Protein AF-A0A6J5WQH1-F1 (afdb_monomer_lite)

Foldseek 3Di:
DPPPPPLVPDDLVVVLVVLLPDDPVCLVVQLPPDVVSVVSVVDQVSLVVSCCVVPVPVVVDDPQPDDQPPDGSVLQSQLQVCQCPQVVDPPDSDSLLSSLLVVVLCLLPPDPDRDAPVVSLVVQLVSCVVVVHDSVVSNLSSLSSVVSSLVPDDPDPSNVVSVVVNVVSVCVVVNVVSVVVCPVPDPPVPADDDDDDDDDDDDDDDDDDPPNVVVVVVVPD

Structure (mmCIF, N/CA/C/O backbone):
data_AF-A0A6J5WQH1-F1
#
_entry.id   AF-A0A6J5WQH1-F1
#
loop_
_atom_site.group_PDB
_atom_site.id
_atom_site.type_symbol
_atom_site.label_atom_id
_atom_site.label_alt_id
_atom_site.label_comp_id
_atom_site.label_asym_id
_atom_site.label_entity_id
_atom_site.label_seq_id
_atom_site.pdbx_PDB_ins_code
_atom_site.Cartn_x
_atom_site.Cartn_y
_atom_site.Cartn_z
_atom_site.occupancy
_atom_site.B_iso_or_equiv
_atom_site.auth_seq_id
_atom_site.auth_comp_id
_atom_site.auth_asym_id
_atom_site.auth_atom_id
_atom_site.pdbx_PDB_model_num
ATOM 1 N N . MET A 1 1 ? -30.734 2.244 29.456 1.00 33.34 1 MET A N 1
ATOM 2 C CA . MET A 1 1 ? -29.942 1.102 29.961 1.00 33.34 1 MET A CA 1
ATOM 3 C C . MET A 1 1 ? -28.546 1.239 29.376 1.00 33.34 1 MET A C 1
ATOM 5 O O . MET A 1 1 ? -28.414 1.156 28.163 1.00 33.34 1 MET A O 1
ATOM 9 N N . SER A 1 2 ? -27.545 1.579 30.194 1.00 45.56 2 SER A N 1
ATOM 10 C CA . SER A 1 2 ? -26.149 1.654 29.742 1.00 45.56 2 SER A CA 1
ATOM 11 C C . SER A 1 2 ? -25.674 0.228 29.500 1.00 45.56 2 SER A C 1
ATOM 13 O O . SER A 1 2 ? -25.439 -0.508 30.457 1.00 45.56 2 SER A O 1
ATOM 15 N N . VAL A 1 3 ? -25.617 -0.196 28.237 1.00 54.03 3 VAL A N 1
ATOM 16 C CA . VAL A 1 3 ? -24.905 -1.421 27.876 1.00 54.03 3 VAL A CA 1
ATOM 17 C C . VAL A 1 3 ? -23.434 -1.091 28.068 1.00 54.03 3 VAL A C 1
ATOM 19 O O . VAL A 1 3 ? -22.786 -0.554 27.173 1.00 54.03 3 VAL A O 1
ATOM 22 N N . ASP A 1 4 ? -22.931 -1.335 29.276 1.00 55.53 4 ASP A N 1
ATOM 23 C CA . ASP A 1 4 ? -21.502 -1.375 29.547 1.00 55.53 4 ASP A CA 1
ATOM 24 C C . ASP A 1 4 ? -20.895 -2.337 28.526 1.00 55.53 4 ASP A C 1
ATOM 26 O O . ASP A 1 4 ? -21.047 -3.554 28.639 1.00 55.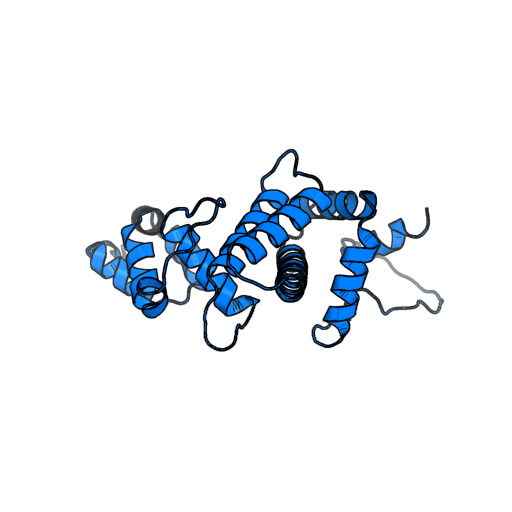53 4 ASP A O 1
ATOM 30 N N . SER A 1 5 ? -20.270 -1.795 27.480 1.00 61.41 5 SER A N 1
ATOM 31 C CA . SER A 1 5 ? -19.686 -2.602 26.417 1.00 61.41 5 SER A CA 1
ATOM 32 C C . SER A 1 5 ? -18.645 -3.518 27.059 1.00 61.41 5 SER A C 1
ATOM 34 O O . SER A 1 5 ? -17.603 -3.036 27.513 1.00 61.41 5 SER A O 1
ATOM 36 N N . SER A 1 6 ? -18.924 -4.817 27.132 1.00 71.94 6 SER A N 1
ATOM 37 C CA . SER A 1 6 ? -18.043 -5.829 27.730 1.00 71.94 6 SER A CA 1
ATOM 38 C C . SER A 1 6 ? -16.632 -5.778 27.132 1.00 71.94 6 SER A C 1
ATOM 40 O O . SER A 1 6 ? -15.644 -5.896 27.854 1.00 71.94 6 SER A O 1
ATOM 42 N N . PHE A 1 7 ? -16.530 -5.456 25.840 1.00 71.88 7 PHE A N 1
ATOM 43 C CA . PHE A 1 7 ? -15.270 -5.234 25.127 1.00 71.88 7 PHE A CA 1
ATOM 44 C C . PHE A 1 7 ? -14.440 -4.059 25.655 1.00 71.88 7 PHE A C 1
ATOM 46 O O . PHE A 1 7 ? -13.219 -4.069 25.557 1.00 71.88 7 PHE A O 1
ATOM 53 N N . GLY A 1 8 ? -15.066 -3.043 26.251 1.00 70.06 8 GLY A N 1
ATOM 54 C CA . GLY A 1 8 ? -14.358 -1.896 26.817 1.00 70.06 8 GLY A CA 1
ATOM 55 C C . GLY A 1 8 ? -13.564 -2.213 28.087 1.00 70.06 8 GLY A C 1
ATOM 56 O O . GLY A 1 8 ? -12.754 -1.378 28.485 1.00 70.06 8 GLY A O 1
ATOM 57 N N . LYS A 1 9 ? -13.805 -3.377 28.707 1.00 82.50 9 LYS A N 1
ATOM 58 C CA . LYS A 1 9 ? -13.149 -3.847 29.938 1.00 82.50 9 LYS A CA 1
ATOM 59 C C . LYS A 1 9 ? -12.030 -4.862 29.663 1.00 82.50 9 LYS A C 1
ATOM 61 O O . LYS A 1 9 ? -11.333 -5.250 30.596 1.00 82.50 9 LYS A O 1
ATOM 66 N N . LEU A 1 10 ? -11.863 -5.305 28.414 1.00 88.56 10 LEU A N 1
ATOM 67 C CA . LEU A 1 10 ? -10.825 -6.266 28.048 1.00 88.56 10 LEU A CA 1
ATOM 68 C C . LEU A 1 10 ? -9.435 -5.603 28.025 1.00 88.56 10 LEU A C 1
ATOM 70 O O . LEU A 1 10 ? -9.313 -4.466 27.563 1.00 88.56 10 LEU A O 1
ATOM 74 N N . PRO A 1 11 ? -8.383 -6.315 28.469 1.00 91.62 11 PRO A N 1
ATOM 75 C CA . PRO A 1 11 ? -7.001 -5.908 28.253 1.00 91.62 11 PRO A CA 1
ATOM 76 C C . PRO A 1 11 ? -6.658 -5.737 26.767 1.00 91.62 11 PRO A C 1
ATOM 78 O O . PRO A 1 11 ? -7.118 -6.500 25.915 1.00 91.62 11 PRO A O 1
ATOM 81 N N . ASP A 1 12 ? -5.763 -4.794 26.473 1.00 92.50 12 ASP A N 1
ATOM 82 C CA . ASP A 1 12 ? -5.377 -4.430 25.104 1.00 92.50 12 ASP A CA 1
ATOM 83 C C . ASP A 1 12 ? -4.827 -5.606 24.279 1.00 92.50 12 ASP A C 1
ATOM 85 O O . ASP A 1 12 ? -5.110 -5.700 23.089 1.00 92.50 12 ASP A O 1
ATOM 89 N N . HIS A 1 13 ? -4.088 -6.538 24.893 1.00 92.19 13 HIS A N 1
ATOM 90 C CA . HIS A 1 13 ? -3.551 -7.703 24.180 1.00 92.19 13 HIS A CA 1
ATOM 91 C C . HIS A 1 13 ? -4.657 -8.640 23.665 1.00 92.19 13 HIS A C 1
ATOM 93 O O . HIS A 1 13 ? -4.558 -9.114 22.537 1.00 92.19 13 HIS A O 1
ATOM 99 N N . LEU A 1 14 ? -5.734 -8.843 24.437 1.00 93.44 14 LEU A N 1
ATOM 100 C CA . LEU A 1 14 ? -6.887 -9.637 23.998 1.00 93.44 14 LEU A CA 1
ATOM 101 C C . LEU A 1 14 ? -7.670 -8.909 22.905 1.00 93.44 14 LEU A C 1
ATOM 103 O O . LEU A 1 14 ? -8.105 -9.532 21.943 1.00 93.44 14 LEU A O 1
ATOM 107 N N . LEU A 1 15 ? -7.820 -7.584 23.021 1.00 92.81 15 LEU A N 1
ATOM 108 C CA . LEU A 1 15 ? -8.456 -6.777 21.976 1.00 92.81 15 LEU A CA 1
ATOM 109 C C . LEU A 1 15 ? -7.690 -6.865 20.655 1.00 92.81 15 LEU A C 1
ATOM 111 O O . LEU A 1 15 ? -8.306 -7.071 19.614 1.00 92.81 15 LEU A O 1
ATOM 115 N N . ILE A 1 16 ? -6.359 -6.772 20.697 1.00 93.50 16 ILE A N 1
ATOM 116 C CA . ILE A 1 16 ? -5.506 -6.965 19.519 1.00 93.50 16 ILE A CA 1
ATOM 117 C C . ILE A 1 16 ? -5.743 -8.353 18.917 1.00 93.50 16 ILE A C 1
ATOM 119 O O . ILE A 1 16 ? -5.989 -8.455 17.719 1.00 93.50 16 ILE A O 1
ATOM 123 N N . GLU A 1 17 ? -5.717 -9.408 19.732 1.00 93.94 17 GLU A N 1
ATOM 124 C CA . GLU A 1 17 ? -5.897 -10.791 19.274 1.00 93.94 17 GLU A CA 1
ATOM 125 C C . GLU A 1 17 ? -7.276 -11.049 18.643 1.00 93.94 17 GLU A C 1
ATOM 127 O O . GLU A 1 17 ? -7.416 -11.880 17.744 1.00 93.94 17 GLU A O 1
ATOM 132 N N . ILE A 1 18 ? -8.304 -10.337 19.108 1.00 93.00 18 ILE A N 1
ATOM 133 C CA . ILE A 1 18 ? -9.638 -10.348 18.504 1.00 93.00 18 ILE A CA 1
ATOM 134 C C . ILE A 1 18 ? -9.603 -9.596 17.170 1.00 93.00 18 ILE A C 1
ATOM 136 O O . ILE A 1 18 ? -10.010 -10.151 16.153 1.00 93.00 18 ILE A O 1
ATOM 140 N N . PHE A 1 19 ? -9.089 -8.363 17.145 1.00 92.88 19 PHE A N 1
ATOM 141 C CA . PHE A 1 19 ? -9.107 -7.512 15.951 1.00 92.88 19 PHE A CA 1
ATOM 142 C C . PHE A 1 19 ? -8.323 -8.103 14.781 1.00 92.88 19 PHE A C 1
ATOM 144 O O . PHE A 1 19 ? -8.811 -8.059 13.656 1.00 92.88 19 PHE A O 1
ATOM 151 N N . ILE A 1 20 ? -7.157 -8.711 15.025 1.00 92.94 20 ILE A N 1
ATOM 152 C CA . ILE A 1 20 ? -6.348 -9.297 13.943 1.00 92.94 20 ILE A CA 1
ATOM 153 C C . ILE A 1 20 ? -7.011 -10.509 13.270 1.00 92.94 20 ILE A C 1
ATOM 155 O O . ILE A 1 20 ? -6.589 -10.899 12.185 1.00 92.94 20 ILE A O 1
ATOM 159 N N . ARG A 1 21 ? -8.031 -11.110 13.899 1.00 91.88 21 ARG A N 1
ATOM 160 C CA . ARG A 1 21 ? -8.818 -12.214 13.324 1.00 91.88 21 ARG A CA 1
ATOM 161 C C . ARG A 1 21 ? -10.003 -11.737 12.488 1.00 91.88 21 ARG A C 1
ATOM 163 O O . ARG A 1 21 ? -10.583 -12.538 11.761 1.00 91.88 21 ARG A O 1
ATOM 170 N N . VAL A 1 22 ? -10.371 -10.462 12.592 1.00 90.19 22 VAL A N 1
ATOM 171 C CA . VAL A 1 22 ? -11.431 -9.858 11.778 1.00 90.19 22 VAL A CA 1
ATOM 172 C C . VAL A 1 22 ? -10.865 -9.501 10.395 1.00 90.19 22 VAL A C 1
ATOM 174 O O . VAL A 1 22 ? -9.690 -9.129 10.315 1.00 90.19 22 VAL A O 1
ATOM 177 N N . PRO A 1 23 ? -11.647 -9.578 9.299 1.00 87.44 23 PRO A N 1
ATOM 178 C CA . PRO A 1 23 ? -11.189 -9.158 7.977 1.00 87.44 23 PRO A CA 1
ATOM 179 C C . PRO A 1 23 ? -10.639 -7.724 7.952 1.00 87.44 23 PRO A C 1
ATOM 181 O O . PRO A 1 23 ? -11.224 -6.808 8.532 1.00 87.44 23 PRO A O 1
ATOM 184 N N . VAL A 1 24 ? -9.534 -7.514 7.224 1.00 87.25 24 VAL A N 1
ATOM 185 C CA . VAL A 1 24 ? -8.840 -6.210 7.123 1.00 87.25 24 VAL A CA 1
ATOM 186 C C . VAL A 1 24 ? -9.768 -5.094 6.621 1.00 87.25 24 VAL A C 1
ATOM 188 O O . VAL A 1 24 ? -9.619 -3.944 7.033 1.00 87.25 24 VAL A O 1
ATOM 191 N N . SER A 1 25 ? -10.767 -5.423 5.796 1.00 85.31 25 SER A N 1
ATOM 192 C CA . SER A 1 25 ? -11.786 -4.486 5.298 1.00 85.31 25 SER A CA 1
ATOM 193 C C . SER A 1 25 ? -12.582 -3.787 6.407 1.00 85.31 25 SER A C 1
ATOM 195 O O . SER A 1 25 ? -13.053 -2.670 6.213 1.00 85.31 25 SER A O 1
ATOM 197 N N . GLU A 1 26 ? -12.712 -4.409 7.579 1.00 87.19 26 GLU A N 1
ATOM 198 C CA . GLU A 1 26 ? -13.475 -3.865 8.709 1.00 87.19 26 GLU A CA 1
ATOM 199 C C . GLU A 1 26 ? -12.604 -3.048 9.675 1.00 87.19 26 GLU A C 1
ATOM 201 O O . GLU A 1 26 ? -13.118 -2.305 10.511 1.00 87.19 26 GLU A O 1
ATOM 206 N N . TRP A 1 27 ? -11.275 -3.125 9.562 1.00 90.00 27 TRP A N 1
ATOM 207 C CA . TRP A 1 27 ? -10.356 -2.536 10.543 1.00 90.00 27 TRP A CA 1
ATOM 208 C C . TRP A 1 27 ? -10.480 -1.017 10.640 1.00 90.00 27 TRP A C 1
ATOM 210 O O . TRP A 1 27 ? -10.385 -0.459 11.735 1.00 90.00 27 TRP A O 1
ATOM 220 N N . ALA A 1 28 ? -10.744 -0.343 9.517 1.00 88.31 28 ALA A N 1
ATOM 221 C CA . ALA A 1 28 ? -11.002 1.093 9.507 1.00 88.31 28 ALA A CA 1
ATOM 222 C C . ALA A 1 28 ? -12.224 1.438 10.373 1.00 88.31 28 ALA A C 1
ATOM 224 O O . ALA A 1 28 ? -12.130 2.297 11.250 1.00 88.31 28 ALA A O 1
ATOM 225 N N . GLN A 1 29 ? -13.329 0.707 10.201 1.00 88.94 29 GLN A N 1
ATOM 226 C CA . GLN A 1 29 ? -14.564 0.915 10.959 1.00 88.94 29 GLN A CA 1
ATOM 227 C C . GLN A 1 29 ? -14.364 0.614 12.447 1.00 88.94 29 GLN A C 1
ATOM 229 O O . GLN A 1 29 ? -14.732 1.432 13.289 1.00 88.94 29 GLN A O 1
ATOM 234 N N . ILE A 1 30 ? -13.701 -0.500 12.777 1.00 88.50 30 ILE A N 1
ATOM 235 C CA . ILE A 1 30 ? -13.380 -0.876 14.164 1.00 88.50 30 ILE A CA 1
ATOM 236 C C . ILE A 1 30 ? -12.548 0.220 14.833 1.00 88.50 30 ILE A C 1
ATOM 238 O O . ILE A 1 30 ? -12.845 0.628 15.957 1.00 88.50 30 ILE A O 1
ATOM 242 N N . SER A 1 31 ? -11.539 0.754 14.141 1.00 89.56 31 SER A N 1
ATOM 243 C CA . SER A 1 31 ? -10.686 1.812 14.688 1.00 89.56 31 SER A CA 1
ATOM 244 C C . SER A 1 31 ? -11.466 3.082 15.060 1.00 89.56 31 SER A C 1
ATOM 246 O O . SER A 1 31 ? -11.059 3.799 15.974 1.00 89.56 31 SER A O 1
ATOM 248 N N . CYS A 1 32 ? -12.611 3.331 14.418 1.00 90.56 32 CYS A N 1
ATOM 249 C CA . CYS A 1 32 ? -13.464 4.493 14.661 1.00 90.56 32 CYS A CA 1
ATOM 250 C C . CYS A 1 32 ? -14.445 4.324 15.834 1.00 90.56 32 CYS A C 1
ATOM 252 O O . CYS A 1 32 ? -15.003 5.321 16.287 1.00 90.56 32 CYS A O 1
ATOM 254 N N . VAL A 1 33 ? -14.650 3.109 16.360 1.00 90.44 33 VAL A N 1
ATOM 255 C CA . VAL A 1 33 ? -15.669 2.841 17.398 1.00 90.44 33 VAL A CA 1
ATOM 256 C C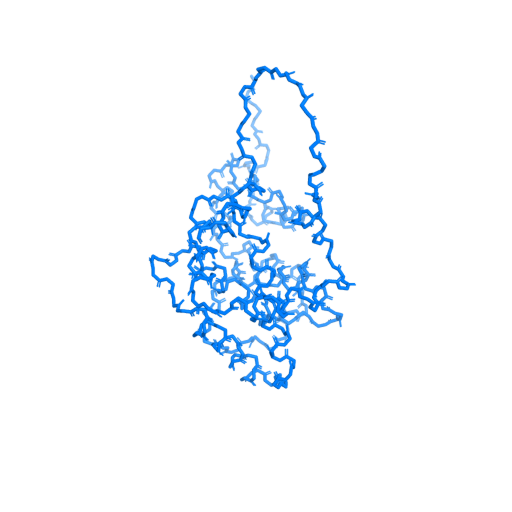 . VAL A 1 33 ? -15.321 3.486 18.743 1.00 90.44 33 VAL A C 1
ATOM 258 O O . VAL A 1 33 ? -16.195 4.002 19.440 1.00 90.44 33 VAL A O 1
ATOM 261 N N . LYS A 1 34 ? -14.045 3.456 19.145 1.00 89.88 34 LYS A N 1
ATOM 262 C CA . LYS A 1 34 ? -13.597 3.977 20.445 1.00 89.88 34 LYS A CA 1
ATOM 263 C C . LYS A 1 34 ? -12.176 4.518 20.350 1.00 89.88 34 LYS A C 1
ATOM 265 O O . LYS A 1 34 ? -11.307 3.895 19.748 1.00 89.88 34 LYS A O 1
ATOM 270 N N . LYS A 1 35 ? -11.893 5.619 21.057 1.00 90.88 35 LYS A N 1
ATOM 271 C CA . LYS A 1 35 ? -10.548 6.229 21.119 1.00 90.88 35 LYS A CA 1
ATOM 272 C C . LYS A 1 35 ? -9.453 5.239 21.539 1.00 90.88 35 LYS A C 1
ATOM 274 O O . LYS A 1 35 ? -8.362 5.265 20.984 1.00 90.88 35 LYS A O 1
ATOM 279 N N . GLN A 1 36 ? -9.748 4.358 22.497 1.00 91.81 36 GLN A N 1
ATOM 280 C CA . GLN A 1 36 ? -8.823 3.298 22.916 1.00 91.81 36 GLN A CA 1
ATOM 281 C C . GLN A 1 36 ? -8.448 2.390 21.738 1.00 91.81 36 GLN A C 1
ATOM 283 O O . GLN A 1 36 ? -7.276 2.107 21.535 1.00 91.81 36 GLN A O 1
ATOM 288 N N . TRP A 1 37 ? -9.425 1.980 20.928 1.00 92.50 37 TRP A N 1
ATOM 289 C CA . TRP A 1 37 ? -9.192 1.092 19.792 1.00 92.50 37 TRP A CA 1
ATOM 290 C C . TRP A 1 37 ? -8.417 1.816 18.692 1.00 92.50 37 TRP A C 1
ATOM 292 O O . TRP A 1 37 ? -7.437 1.277 18.189 1.00 92.50 37 TRP A O 1
ATOM 302 N N . ALA A 1 38 ? -8.756 3.078 18.410 1.00 90.69 38 ALA A N 1
ATOM 303 C CA . ALA A 1 38 ? -7.973 3.927 17.513 1.00 90.69 38 ALA A CA 1
ATOM 304 C C . ALA A 1 38 ? -6.488 3.987 17.919 1.00 90.69 38 ALA A C 1
ATOM 306 O O . ALA A 1 38 ? -5.608 3.917 17.061 1.00 90.69 38 ALA A O 1
ATOM 307 N N . ASN A 1 39 ? -6.197 4.082 19.222 1.00 92.19 39 ASN A N 1
ATOM 308 C CA . ASN A 1 39 ? -4.824 4.077 19.728 1.00 92.19 39 ASN A CA 1
ATOM 309 C C . ASN A 1 39 ? -4.123 2.730 19.488 1.00 92.19 39 ASN A C 1
ATOM 311 O O . ASN A 1 39 ? -2.952 2.731 19.118 1.00 92.19 39 ASN A O 1
ATOM 315 N N . LEU A 1 40 ? -4.829 1.600 19.619 1.00 91.75 40 LEU A N 1
ATOM 316 C CA . LEU A 1 40 ? -4.279 0.277 19.296 1.00 91.75 40 LEU A CA 1
ATOM 317 C C . LEU A 1 40 ? -3.901 0.164 17.813 1.00 91.75 40 LEU A C 1
ATOM 319 O O . LEU A 1 40 ? -2.798 -0.274 17.505 1.00 91.75 40 LEU A O 1
ATOM 323 N N . PHE A 1 41 ? -4.751 0.647 16.900 1.00 90.25 41 PHE A N 1
ATOM 324 C CA . PHE A 1 41 ? -4.461 0.672 15.455 1.00 90.25 41 PHE A CA 1
ATOM 325 C C . PHE A 1 41 ? -3.351 1.660 15.055 1.00 90.25 41 PHE A C 1
ATOM 327 O O . PHE A 1 41 ? -2.802 1.562 13.954 1.00 90.25 41 PHE A O 1
ATOM 334 N N . ARG A 1 42 ? -3.000 2.616 15.922 1.00 88.06 42 ARG A N 1
ATOM 335 C CA . ARG A 1 42 ? -1.822 3.486 15.750 1.00 88.06 42 ARG A CA 1
ATOM 336 C C . ARG A 1 42 ? -0.550 2.873 16.340 1.00 88.06 42 ARG A C 1
ATOM 338 O O . ARG A 1 42 ? 0.539 3.264 15.935 1.00 88.06 42 ARG A O 1
ATOM 345 N N . GLY A 1 43 ? -0.689 1.952 17.291 1.00 87.12 43 GLY A N 1
ATOM 346 C CA . GLY A 1 43 ? 0.415 1.317 17.998 1.00 87.12 43 GLY A CA 1
ATOM 347 C C . GLY A 1 43 ? 1.061 0.175 17.215 1.00 87.12 43 GLY A C 1
ATOM 348 O O . GLY A 1 43 ? 0.417 -0.519 16.434 1.00 87.12 43 GLY A O 1
ATOM 349 N N . GLU A 1 44 ? 2.346 -0.053 17.469 1.00 89.00 44 GLU A N 1
ATOM 350 C CA . GLU A 1 44 ? 3.147 -1.055 16.758 1.00 89.00 44 GLU A CA 1
ATOM 351 C C . GLU A 1 44 ? 2.758 -2.501 17.108 1.00 89.00 44 GLU A C 1
ATOM 353 O O . GLU A 1 44 ? 2.795 -3.375 16.243 1.00 89.00 44 GLU A O 1
ATOM 358 N N . CYS A 1 45 ? 2.333 -2.758 18.351 1.00 89.94 45 CYS A N 1
ATOM 359 C CA . CYS A 1 45 ? 2.015 -4.105 18.837 1.00 89.94 45 CYS A CA 1
ATOM 360 C C . CYS A 1 45 ? 0.939 -4.806 17.997 1.00 89.94 45 CYS A C 1
ATOM 362 O O . CYS A 1 45 ? 1.076 -5.991 17.700 1.00 89.94 45 CYS A O 1
ATOM 364 N N . LEU A 1 46 ? -0.101 -4.073 17.580 1.00 92.44 46 LEU A N 1
ATOM 365 C CA . LEU A 1 46 ? -1.174 -4.624 16.752 1.00 92.44 46 LEU A CA 1
ATOM 366 C C . LEU A 1 46 ? -0.637 -5.074 15.392 1.00 92.44 46 LEU A C 1
ATOM 368 O O . LEU A 1 46 ? -0.902 -6.192 14.960 1.00 92.44 46 LEU A O 1
ATOM 372 N N . TRP A 1 47 ? 0.158 -4.230 14.733 1.00 90.00 47 TRP A N 1
ATOM 373 C CA . TRP A 1 47 ? 0.687 -4.524 13.402 1.00 90.00 47 TRP A CA 1
ATOM 374 C C . TRP A 1 47 ? 1.761 -5.616 13.418 1.00 90.00 47 TRP A C 1
ATOM 376 O O . TRP A 1 47 ? 1.804 -6.427 12.498 1.00 90.00 47 TRP A O 1
ATOM 386 N N . GLN A 1 48 ? 2.582 -5.693 14.470 1.00 89.44 48 GLN A N 1
ATOM 387 C CA . GLN A 1 48 ? 3.516 -6.809 14.671 1.00 89.44 48 GLN A CA 1
ATOM 388 C C . GLN A 1 48 ? 2.768 -8.137 14.852 1.00 89.44 48 GLN A C 1
ATOM 390 O O . GLN A 1 48 ? 3.099 -9.125 14.197 1.00 89.44 48 GLN A O 1
ATOM 395 N N . ALA A 1 49 ? 1.721 -8.155 15.684 1.00 90.88 49 ALA A N 1
ATOM 396 C CA . ALA A 1 49 ? 0.885 -9.339 15.876 1.00 90.88 49 ALA A CA 1
ATOM 397 C C . ALA A 1 49 ? 0.168 -9.749 14.577 1.00 90.88 49 ALA A C 1
ATOM 399 O O . ALA A 1 49 ? 0.144 -10.930 14.222 1.00 90.88 49 ALA A O 1
ATOM 400 N N . ALA A 1 50 ? -0.351 -8.775 13.824 1.00 90.38 50 ALA A N 1
ATOM 401 C CA . ALA A 1 50 ? -0.974 -8.997 12.524 1.00 90.38 50 ALA A CA 1
ATOM 402 C C . ALA A 1 50 ? 0.004 -9.591 11.498 1.00 90.38 50 ALA A C 1
ATOM 404 O O . ALA A 1 50 ? -0.349 -10.538 10.794 1.00 90.38 50 ALA A O 1
ATOM 405 N N . LEU A 1 51 ? 1.238 -9.075 11.436 1.00 87.62 51 LEU A N 1
ATOM 406 C CA . LEU A 1 51 ? 2.304 -9.604 10.582 1.00 87.62 51 LEU A CA 1
ATOM 407 C C . LEU A 1 51 ? 2.656 -11.047 10.947 1.00 87.62 51 LEU A C 1
ATOM 409 O O . LEU A 1 51 ? 2.683 -11.900 10.064 1.00 87.62 51 LEU A O 1
ATOM 413 N N . ALA A 1 52 ? 2.889 -11.322 12.233 1.00 88.44 52 ALA A N 1
ATOM 414 C CA . ALA A 1 52 ? 3.243 -12.658 12.710 1.00 88.44 52 ALA A CA 1
ATOM 415 C C . ALA A 1 52 ? 2.142 -13.689 12.422 1.00 88.44 52 ALA A C 1
ATOM 417 O O . ALA A 1 52 ? 2.441 -14.835 12.097 1.00 88.44 52 ALA A O 1
ATOM 418 N N . THR A 1 53 ? 0.879 -13.265 12.499 1.00 89.38 53 THR A N 1
ATOM 419 C CA . THR A 1 53 ? -0.283 -14.135 12.278 1.00 89.38 53 THR A CA 1
ATOM 420 C C . THR A 1 53 ? -0.570 -14.353 10.792 1.00 89.38 53 THR A C 1
ATOM 422 O O . THR A 1 53 ? -0.840 -15.473 10.372 1.00 89.38 53 THR A O 1
ATOM 425 N N . THR A 1 54 ? -0.505 -13.295 9.980 1.00 85.44 54 THR A N 1
ATOM 426 C CA . THR A 1 54 ? -0.952 -13.330 8.573 1.00 85.44 54 THR A CA 1
ATOM 427 C C . THR A 1 54 ? 0.167 -13.728 7.611 1.00 85.44 54 THR A C 1
ATOM 429 O O . THR A 1 54 ? -0.088 -14.364 6.589 1.00 85.44 54 THR A O 1
ATOM 432 N N . TYR A 1 55 ? 1.411 -13.362 7.931 1.00 84.81 55 TYR A N 1
ATOM 433 C CA . TYR A 1 55 ? 2.582 -13.564 7.077 1.00 84.81 55 TYR A CA 1
ATOM 434 C C . TYR A 1 55 ? 3.764 -14.160 7.866 1.00 84.81 55 TYR A C 1
ATOM 436 O O . TYR A 1 55 ? 4.848 -13.567 7.901 1.00 84.81 55 TYR A O 1
ATOM 444 N N . PRO A 1 56 ? 3.603 -15.346 8.488 1.00 80.44 56 PRO A N 1
ATOM 445 C CA . PRO A 1 56 ? 4.630 -15.933 9.353 1.00 80.44 56 PRO A CA 1
ATOM 446 C C . PRO A 1 56 ? 5.958 -16.176 8.617 1.00 80.44 56 PRO A C 1
ATOM 448 O O . PRO A 1 56 ? 7.028 -15.928 9.170 1.00 80.44 56 PRO A O 1
ATOM 451 N N . LEU A 1 57 ? 5.894 -16.581 7.343 1.00 72.75 57 LEU A N 1
ATOM 452 C CA . LEU A 1 57 ? 7.067 -16.828 6.495 1.00 72.75 57 LEU A CA 1
ATOM 453 C C . LEU A 1 57 ? 7.774 -15.532 6.072 1.00 72.75 57 LEU A C 1
ATOM 455 O O . LEU A 1 57 ? 9.001 -15.478 6.033 1.00 72.75 57 LEU A O 1
ATOM 459 N N . ALA A 1 58 ? 7.027 -14.447 5.849 1.00 67.44 58 ALA A N 1
ATOM 460 C CA . ALA A 1 58 ? 7.616 -13.145 5.531 1.00 67.44 58 ALA A CA 1
ATOM 461 C C . ALA A 1 58 ? 8.402 -12.564 6.719 1.00 67.44 58 ALA A C 1
ATOM 463 O O . ALA A 1 58 ? 9.271 -11.713 6.540 1.00 67.44 58 ALA A O 1
ATOM 464 N N . ASN A 1 59 ? 8.134 -13.018 7.948 1.00 60.06 59 ASN A N 1
ATOM 465 C CA . ASN A 1 59 ? 8.944 -12.638 9.101 1.00 60.06 59 ASN A CA 1
ATOM 466 C C . ASN A 1 59 ? 10.327 -13.318 9.112 1.00 60.06 59 ASN A C 1
ATOM 468 O O . ASN A 1 59 ? 11.253 -12.785 9.717 1.00 60.06 59 ASN A O 1
ATOM 472 N N . GLN A 1 60 ? 10.463 -14.461 8.431 1.00 56.44 60 GLN A N 1
ATOM 473 C CA . GLN A 1 60 ? 11.710 -15.223 8.299 1.00 56.44 60 GLN A CA 1
ATOM 474 C C . GLN A 1 60 ? 12.498 -14.843 7.035 1.00 56.44 60 GLN A C 1
ATOM 476 O O . GLN A 1 60 ? 13.722 -14.959 7.015 1.00 56.44 60 GLN A O 1
ATOM 481 N N . ALA A 1 61 ? 11.811 -14.363 5.994 1.00 62.34 61 ALA A N 1
ATOM 482 C CA . ALA A 1 61 ? 12.437 -13.875 4.773 1.00 62.34 61 ALA A CA 1
ATOM 483 C C . ALA A 1 61 ? 13.339 -12.656 5.039 1.00 62.34 61 ALA A C 1
ATOM 485 O O . ALA A 1 61 ? 13.044 -11.794 5.877 1.00 62.34 61 ALA A O 1
ATOM 486 N N . LYS A 1 62 ? 14.451 -12.569 4.295 1.00 60.41 62 LYS A N 1
ATOM 487 C CA . LYS A 1 62 ? 15.380 -11.438 4.373 1.00 60.41 62 LYS A CA 1
ATOM 488 C C . LYS A 1 62 ? 14.620 -10.159 4.029 1.00 60.41 62 LYS A C 1
ATOM 490 O O . LYS A 1 62 ? 14.177 -9.982 2.898 1.00 60.41 62 LYS A O 1
ATOM 495 N N . ARG A 1 63 ? 14.487 -9.263 5.012 1.00 65.88 63 ARG A N 1
ATOM 496 C CA . ARG A 1 63 ? 13.851 -7.957 4.806 1.00 65.88 63 ARG A CA 1
ATOM 497 C C . ARG A 1 63 ? 14.527 -7.227 3.654 1.00 65.88 63 ARG A C 1
ATOM 499 O O . ARG A 1 63 ? 15.757 -7.155 3.596 1.00 65.88 63 ARG A O 1
ATOM 506 N N . TRP A 1 64 ? 13.704 -6.656 2.786 1.00 64.75 64 TRP A N 1
ATOM 507 C CA . TRP A 1 64 ? 14.164 -5.852 1.669 1.00 64.75 64 TRP A CA 1
ATOM 508 C C . TRP A 1 64 ? 15.053 -4.685 2.163 1.00 64.75 64 TRP A C 1
ATOM 510 O O . TRP A 1 64 ? 14.648 -3.952 3.074 1.00 64.75 64 TRP A O 1
ATOM 520 N N . PRO A 1 65 ? 16.280 -4.522 1.628 1.00 60.66 65 PRO A N 1
ATOM 521 C CA . PRO A 1 65 ? 17.249 -3.543 2.124 1.00 60.66 65 PRO A CA 1
ATOM 522 C C . PRO A 1 65 ? 17.165 -2.168 1.441 1.00 60.66 65 PRO A C 1
ATOM 524 O O . PRO A 1 65 ? 18.031 -1.333 1.693 1.00 60.66 65 PRO A O 1
ATOM 527 N N . GLY A 1 66 ? 16.195 -1.937 0.553 1.00 60.09 66 GLY A N 1
ATOM 528 C CA . GLY A 1 66 ? 16.226 -0.785 -0.344 1.00 60.09 66 GLY A CA 1
ATOM 529 C C . GLY A 1 66 ? 15.903 0.584 0.287 1.00 60.09 66 GLY A C 1
ATOM 530 O O . GLY A 1 66 ? 15.613 0.692 1.480 1.00 60.09 66 GLY A O 1
ATOM 531 N N . PRO A 1 67 ? 15.987 1.655 -0.524 1.00 53.91 67 PRO A N 1
ATOM 532 C CA . PRO A 1 67 ? 15.970 3.056 -0.112 1.00 53.91 67 PRO A CA 1
ATOM 533 C C . PRO A 1 67 ? 14.568 3.623 0.152 1.00 53.91 67 PRO A C 1
ATOM 535 O O . PRO A 1 67 ? 14.462 4.694 0.747 1.00 53.91 67 PRO A O 1
ATOM 538 N N . ILE A 1 68 ? 13.489 2.937 -0.255 1.00 56.78 68 ILE A N 1
ATOM 539 C CA . ILE A 1 68 ? 12.129 3.346 0.128 1.00 56.78 68 ILE A CA 1
ATOM 540 C C . ILE A 1 68 ? 12.001 3.111 1.638 1.00 56.78 68 ILE A C 1
ATOM 542 O O . ILE A 1 68 ? 12.375 2.035 2.118 1.00 56.78 68 ILE A O 1
ATOM 546 N N . PRO A 1 69 ? 11.489 4.083 2.416 1.00 56.31 69 PRO A N 1
ATOM 547 C CA . PRO A 1 69 ? 11.386 3.942 3.858 1.00 56.31 69 PRO A CA 1
ATOM 548 C C . PRO A 1 69 ? 10.678 2.638 4.224 1.00 56.31 69 PRO A C 1
ATOM 550 O O . PRO A 1 69 ? 9.510 2.437 3.901 1.00 56.31 69 PRO A O 1
ATOM 553 N N . ARG A 1 70 ? 11.390 1.765 4.946 1.00 60.88 70 ARG A N 1
ATOM 554 C CA . ARG A 1 70 ? 10.870 0.480 5.451 1.00 60.88 70 ARG A CA 1
ATOM 555 C C . ARG A 1 70 ? 9.599 0.653 6.289 1.00 60.88 70 ARG A C 1
ATOM 557 O O . ARG A 1 70 ? 8.794 -0.268 6.400 1.00 60.88 70 ARG A O 1
ATOM 564 N N . GLY A 1 71 ? 9.414 1.857 6.835 1.00 62.00 71 GLY A N 1
ATOM 565 C CA . GLY A 1 71 ? 8.303 2.215 7.697 1.00 62.00 71 GLY A CA 1
ATOM 566 C C . GLY A 1 71 ? 8.253 1.352 8.956 1.00 62.00 71 GLY A C 1
ATOM 567 O O . GLY A 1 71 ? 9.143 0.554 9.244 1.00 62.00 71 GLY A O 1
ATOM 568 N N . LEU A 1 72 ? 7.193 1.548 9.729 1.00 76.88 72 LEU A N 1
ATOM 569 C CA . LEU A 1 72 ? 6.845 0.696 10.865 1.00 76.88 72 LEU A CA 1
ATOM 570 C C . LEU A 1 72 ? 6.076 -0.547 10.381 1.00 76.88 72 LEU A C 1
ATOM 572 O O . LEU A 1 72 ? 5.767 -0.663 9.189 1.00 76.88 72 LEU A O 1
ATOM 576 N N . SER A 1 73 ? 5.700 -1.461 11.283 1.00 83.94 73 SER A N 1
ATOM 577 C CA . SER A 1 73 ? 4.993 -2.698 10.896 1.00 83.94 73 SER A CA 1
ATOM 578 C C . SER A 1 73 ? 3.724 -2.468 10.110 1.00 83.94 73 SER A C 1
ATOM 580 O O . SER A 1 73 ? 3.388 -3.281 9.255 1.00 83.94 73 SER A O 1
ATOM 582 N N . LYS A 1 74 ? 3.044 -1.344 10.338 1.00 86.25 74 LYS A N 1
ATOM 583 C CA . LYS A 1 74 ? 1.876 -0.957 9.550 1.00 86.25 74 LYS A CA 1
ATOM 584 C C . LYS A 1 74 ? 2.186 -0.850 8.055 1.00 86.25 74 LYS A C 1
ATOM 586 O O . LYS A 1 74 ? 1.444 -1.398 7.245 1.00 86.25 74 LYS A O 1
ATOM 591 N N . ARG A 1 75 ? 3.282 -0.172 7.685 1.00 85.75 75 ARG A N 1
ATOM 592 C CA . ARG A 1 75 ? 3.684 -0.022 6.274 1.00 85.75 75 ARG A CA 1
ATOM 593 C C . ARG A 1 75 ? 4.031 -1.379 5.680 1.00 85.75 75 ARG A C 1
ATOM 595 O O . ARG A 1 75 ? 3.574 -1.705 4.593 1.00 85.75 75 ARG A O 1
ATOM 602 N N . ARG A 1 76 ? 4.788 -2.186 6.424 1.00 84.56 76 ARG A N 1
ATOM 603 C CA . ARG A 1 76 ? 5.163 -3.537 5.999 1.00 84.56 76 ARG A CA 1
ATOM 604 C C . ARG A 1 76 ? 3.947 -4.442 5.801 1.00 84.56 76 ARG A C 1
ATOM 606 O O . ARG A 1 76 ? 3.874 -5.148 4.802 1.00 84.56 76 ARG A O 1
ATOM 613 N N . PHE A 1 77 ? 2.983 -4.399 6.718 1.00 86.25 77 PHE A N 1
ATOM 614 C CA . PHE A 1 77 ? 1.730 -5.139 6.590 1.00 86.25 77 PHE A CA 1
ATOM 615 C C . PHE A 1 77 ? 0.964 -4.703 5.340 1.00 86.25 77 PHE A C 1
ATOM 617 O O . PHE A 1 77 ? 0.525 -5.558 4.578 1.00 86.25 77 PHE A O 1
ATOM 624 N N . ALA A 1 78 ? 0.857 -3.394 5.093 1.00 88.12 78 ALA A N 1
ATOM 625 C CA . ALA A 1 78 ? 0.214 -2.864 3.894 1.00 88.12 78 ALA A CA 1
ATOM 626 C C . ALA A 1 78 ? 0.926 -3.311 2.606 1.00 88.12 78 ALA A C 1
ATOM 628 O O . ALA A 1 78 ? 0.258 -3.725 1.664 1.00 88.12 78 ALA A O 1
ATOM 629 N N . ALA A 1 79 ? 2.263 -3.298 2.582 1.00 86.31 79 ALA A N 1
ATOM 630 C CA . ALA A 1 79 ? 3.045 -3.765 1.440 1.00 86.31 79 ALA A CA 1
ATOM 631 C C . ALA A 1 79 ? 2.774 -5.249 1.147 1.00 86.31 79 ALA A C 1
ATOM 633 O O . ALA A 1 79 ? 2.406 -5.597 0.030 1.00 86.31 79 ALA A O 1
ATOM 634 N N . LEU A 1 80 ? 2.867 -6.119 2.158 1.00 84.56 80 LEU A N 1
ATOM 635 C CA . LEU A 1 80 ? 2.587 -7.552 2.001 1.00 84.56 80 LEU A CA 1
ATOM 636 C C . LEU A 1 80 ? 1.129 -7.818 1.605 1.00 84.56 80 LEU A C 1
ATOM 638 O O . LEU A 1 80 ? 0.861 -8.693 0.783 1.00 84.56 80 LEU A O 1
ATOM 642 N N . TYR A 1 81 ? 0.193 -7.044 2.159 1.00 86.56 81 TYR A N 1
ATOM 643 C CA . TYR A 1 81 ? -1.218 -7.117 1.802 1.00 86.56 81 TYR A CA 1
ATOM 644 C C . TYR A 1 81 ? -1.438 -6.781 0.329 1.00 86.56 81 TYR A C 1
ATOM 646 O O . TYR A 1 81 ? -2.079 -7.559 -0.373 1.00 86.56 81 TYR A O 1
ATOM 654 N N . VAL A 1 82 ? -0.857 -5.686 -0.160 1.00 86.12 82 VAL A N 1
ATOM 655 C CA . VAL A 1 82 ? -0.918 -5.308 -1.576 1.00 86.12 82 VAL A CA 1
ATOM 656 C C . VAL A 1 82 ? -0.263 -6.365 -2.463 1.00 86.12 82 VAL A C 1
ATOM 658 O O . VAL A 1 82 ? -0.904 -6.833 -3.400 1.00 86.12 82 VAL A O 1
ATOM 661 N N . SER A 1 83 ? 0.963 -6.799 -2.153 1.00 83.88 83 SER A N 1
ATOM 662 C CA . SER A 1 83 ? 1.663 -7.827 -2.938 1.00 83.88 83 SER A CA 1
ATOM 663 C C . SER A 1 83 ? 0.824 -9.099 -3.090 1.00 83.88 83 SER A C 1
ATOM 665 O O . SER A 1 83 ? 0.767 -9.673 -4.172 1.00 83.88 83 SER A O 1
ATOM 667 N N . LYS A 1 84 ? 0.137 -9.523 -2.021 1.00 82.44 84 LYS A N 1
ATOM 668 C CA . LYS A 1 84 ? -0.699 -10.729 -2.034 1.00 82.44 84 LYS A CA 1
ATOM 669 C C . LYS A 1 84 ? -2.019 -10.549 -2.790 1.00 82.44 84 LYS A C 1
ATOM 671 O O . LYS A 1 84 ? -2.422 -11.461 -3.502 1.00 82.44 84 LYS A O 1
ATOM 676 N N . HIS A 1 85 ? -2.714 -9.428 -2.594 1.00 79.50 85 HIS A N 1
ATOM 677 C CA . HIS A 1 85 ? -4.099 -9.270 -3.062 1.00 79.50 85 HIS A CA 1
ATOM 678 C C . HIS A 1 85 ? -4.223 -8.551 -4.409 1.00 79.50 85 HIS A C 1
ATOM 680 O O . HIS A 1 85 ? -5.241 -8.717 -5.068 1.00 79.50 85 HIS A O 1
ATOM 686 N N . ILE A 1 86 ? -3.222 -7.760 -4.808 1.00 78.31 86 ILE A N 1
ATOM 687 C CA . ILE A 1 86 ? -3.235 -7.011 -6.075 1.00 78.31 86 ILE A CA 1
ATOM 688 C C . ILE A 1 86 ? -2.422 -7.732 -7.154 1.00 78.31 86 ILE A C 1
ATOM 690 O O . ILE A 1 86 ? -2.846 -7.780 -8.302 1.00 78.31 86 ILE A O 1
ATOM 694 N N . PHE A 1 87 ? -1.272 -8.311 -6.796 1.00 74.00 87 PHE A N 1
ATOM 695 C CA . PHE A 1 87 ? -0.328 -8.864 -7.777 1.00 74.00 87 PHE A CA 1
ATOM 696 C C . PHE A 1 87 ? -0.318 -10.395 -7.863 1.00 74.00 87 PHE A C 1
ATOM 698 O O . PHE A 1 87 ? 0.399 -10.923 -8.704 1.00 74.00 87 PHE A O 1
ATOM 705 N N . SER A 1 88 ? -1.082 -11.097 -7.011 1.00 64.12 88 SER A N 1
ATOM 706 C CA . SER A 1 88 ? -1.268 -12.563 -7.018 1.00 64.12 88 SER A CA 1
ATOM 707 C C . SER A 1 88 ? -0.013 -13.363 -7.413 1.00 64.12 88 SER A C 1
ATOM 709 O O . SER A 1 88 ? -0.071 -14.235 -8.272 1.00 64.12 88 SER A O 1
ATOM 711 N N . LEU A 1 89 ? 1.138 -13.047 -6.809 1.00 61.81 89 LEU A N 1
ATOM 712 C CA . LEU A 1 89 ? 2.407 -13.697 -7.139 1.00 61.81 89 LEU A CA 1
ATOM 713 C C . LEU A 1 89 ? 2.398 -15.146 -6.624 1.00 61.81 89 LEU A C 1
ATOM 715 O O . LEU A 1 89 ? 2.251 -15.377 -5.420 1.00 61.81 89 LEU A O 1
ATOM 719 N N . ASP A 1 90 ? 2.552 -16.107 -7.537 1.00 52.66 90 ASP A N 1
ATOM 720 C CA . ASP A 1 90 ? 2.543 -17.552 -7.276 1.00 52.66 90 ASP A CA 1
ATOM 721 C C . ASP A 1 90 ? 3.714 -17.993 -6.373 1.00 52.66 90 ASP A C 1
ATOM 723 O O . ASP A 1 90 ? 4.765 -18.446 -6.825 1.00 52.66 90 ASP A O 1
ATOM 727 N N . GLY A 1 91 ? 3.513 -17.892 -5.059 1.00 55.84 91 GLY A N 1
ATOM 728 C CA . GLY A 1 91 ? 4.251 -18.655 -4.047 1.00 55.84 91 GLY A CA 1
ATOM 729 C C . GLY A 1 91 ? 5.221 -17.858 -3.175 1.00 55.84 91 GLY A C 1
ATOM 730 O O . GLY A 1 91 ? 5.264 -18.105 -1.970 1.00 55.84 91 GLY A O 1
ATOM 731 N N . GLU A 1 92 ? 5.931 -16.860 -3.709 1.00 62.00 92 GLU A N 1
ATOM 732 C CA . GLU A 1 92 ? 6.775 -15.965 -2.902 1.00 62.00 92 GLU A CA 1
ATOM 733 C C . GLU A 1 92 ? 6.245 -14.530 -2.935 1.00 62.00 92 GLU A C 1
ATOM 735 O O . GLU A 1 92 ? 6.267 -13.848 -3.959 1.00 62.00 92 GLU A O 1
ATOM 740 N N . ILE A 1 93 ? 5.751 -14.062 -1.782 1.00 62.62 93 ILE A N 1
ATOM 741 C CA . ILE A 1 93 ? 5.317 -12.674 -1.615 1.00 62.62 93 ILE A CA 1
ATOM 742 C C . ILE A 1 93 ? 6.553 -11.786 -1.711 1.00 62.62 93 ILE A C 1
ATOM 744 O O . ILE A 1 93 ? 7.333 -11.685 -0.762 1.00 62.62 93 ILE A O 1
ATOM 748 N N . ASP A 1 94 ? 6.702 -11.110 -2.844 1.00 75.94 94 ASP A N 1
ATOM 749 C CA . ASP A 1 94 ? 7.780 -10.156 -3.017 1.00 75.94 94 ASP A CA 1
ATOM 750 C C . ASP A 1 94 ? 7.429 -8.833 -2.319 1.00 75.94 94 ASP A C 1
ATOM 752 O O . ASP A 1 94 ? 6.607 -8.038 -2.791 1.00 75.94 94 ASP A O 1
ATOM 756 N N . GLU A 1 95 ? 8.023 -8.616 -1.143 1.00 81.44 95 GLU A N 1
ATOM 757 C CA . GLU A 1 95 ? 7.788 -7.427 -0.314 1.0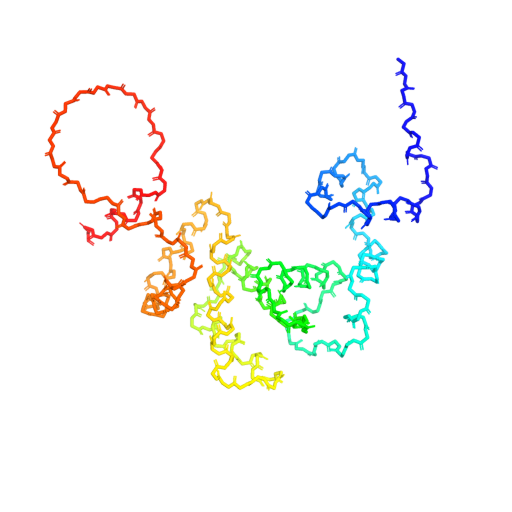0 81.44 95 GLU A CA 1
ATOM 758 C C . GLU A 1 95 ? 8.120 -6.134 -1.085 1.00 81.44 95 GLU A C 1
ATOM 760 O O . GLU A 1 95 ? 7.475 -5.104 -0.865 1.00 81.44 95 GLU A O 1
ATOM 765 N N . ILE A 1 96 ? 9.079 -6.179 -2.025 1.00 84.31 96 ILE A N 1
ATOM 766 C CA . ILE A 1 96 ? 9.472 -4.998 -2.807 1.00 84.31 96 ILE A CA 1
ATOM 767 C C . ILE A 1 96 ? 8.342 -4.497 -3.707 1.00 84.31 96 ILE A C 1
ATOM 769 O O . ILE A 1 96 ? 8.188 -3.285 -3.852 1.00 84.31 96 ILE A O 1
ATOM 773 N N . VAL A 1 97 ? 7.509 -5.388 -4.252 1.00 86.94 97 VAL A N 1
ATOM 774 C CA . VAL A 1 97 ? 6.397 -5.023 -5.144 1.00 86.94 97 VAL A CA 1
ATOM 775 C C . VAL A 1 97 ? 5.395 -4.145 -4.396 1.00 86.94 97 VAL A C 1
ATOM 777 O O . VAL A 1 97 ? 5.068 -3.047 -4.844 1.00 86.94 97 VAL A O 1
ATOM 780 N N . GLY A 1 98 ? 4.993 -4.567 -3.197 1.00 86.88 98 GLY A N 1
ATOM 781 C CA . GLY A 1 98 ? 4.081 -3.820 -2.340 1.00 86.88 98 GLY A CA 1
ATOM 782 C C . GLY A 1 98 ? 4.657 -2.492 -1.853 1.00 86.88 98 GLY A C 1
ATOM 783 O O . GLY A 1 98 ? 3.958 -1.479 -1.877 1.00 86.88 98 GLY A O 1
ATOM 784 N N . HIS A 1 99 ? 5.935 -2.447 -1.457 1.00 86.44 99 HIS A N 1
ATOM 785 C CA . HIS A 1 99 ? 6.572 -1.178 -1.063 1.00 86.44 99 HIS A CA 1
ATOM 786 C C . HIS A 1 99 ? 6.681 -0.196 -2.225 1.00 86.44 99 HIS A C 1
ATOM 788 O O . HIS A 1 99 ? 6.493 1.004 -2.029 1.00 86.44 99 HIS A O 1
ATOM 794 N N . THR A 1 100 ? 6.956 -0.703 -3.423 1.00 88.50 100 THR A N 1
ATOM 795 C CA . THR A 1 100 ? 7.052 0.094 -4.647 1.00 88.50 100 THR A CA 1
ATOM 796 C C . THR A 1 100 ? 5.687 0.649 -5.044 1.00 88.50 100 THR A C 1
ATOM 798 O O . THR A 1 100 ? 5.583 1.834 -5.353 1.00 88.50 100 THR A O 1
ATOM 801 N N . TYR A 1 101 ? 4.631 -0.164 -4.951 1.00 89.50 101 TYR A N 1
ATOM 802 C CA . TYR A 1 101 ? 3.252 0.286 -5.134 1.00 89.50 101 TYR A CA 1
ATOM 803 C C . TYR A 1 101 ? 2.894 1.419 -4.168 1.00 89.50 101 TYR A C 1
ATOM 805 O O . TYR A 1 101 ? 2.431 2.474 -4.597 1.00 89.50 101 TYR A O 1
ATOM 813 N N . LEU A 1 102 ? 3.147 1.232 -2.866 1.00 88.50 102 LEU A N 1
ATOM 814 C CA . LEU A 1 102 ? 2.833 2.244 -1.853 1.00 88.50 102 LEU A CA 1
ATOM 815 C C . LEU A 1 102 ? 3.622 3.532 -2.084 1.00 88.50 102 LEU A C 1
ATOM 817 O O . LEU A 1 102 ? 3.052 4.613 -2.004 1.00 88.50 102 LEU A O 1
ATOM 821 N N . PHE A 1 103 ? 4.911 3.416 -2.410 1.00 88.88 103 PHE A N 1
ATOM 822 C CA . PHE A 1 103 ? 5.750 4.562 -2.745 1.00 88.88 103 PHE A CA 1
ATOM 823 C C . PHE A 1 103 ? 5.187 5.345 -3.929 1.00 88.88 103 PHE A C 1
ATOM 825 O O . PHE A 1 103 ? 5.019 6.557 -3.829 1.00 88.88 103 PHE A O 1
ATOM 832 N N . LEU A 1 104 ? 4.871 4.665 -5.034 1.00 88.56 104 LEU A N 1
ATOM 833 C CA . LEU A 1 104 ? 4.345 5.328 -6.221 1.00 88.56 104 LEU A CA 1
ATOM 834 C C . LEU A 1 104 ? 3.001 6.004 -5.924 1.00 88.56 104 LEU A C 1
ATOM 836 O O . LEU A 1 104 ? 2.817 7.168 -6.274 1.00 88.56 104 LEU A O 1
ATOM 840 N N . LYS A 1 105 ? 2.101 5.314 -5.216 1.00 88.50 105 LYS A N 1
ATOM 841 C CA . LYS A 1 105 ? 0.815 5.876 -4.793 1.00 88.50 105 LYS A CA 1
ATOM 842 C C . LYS A 1 105 ? 0.997 7.135 -3.936 1.00 88.50 105 LYS A C 1
ATOM 844 O O . LYS A 1 105 ? 0.382 8.155 -4.221 1.00 88.50 105 LYS A O 1
ATOM 849 N N . GLU A 1 106 ? 1.907 7.113 -2.963 1.00 87.88 106 GLU A N 1
ATOM 850 C CA . GLU A 1 106 ? 2.237 8.275 -2.124 1.00 87.88 106 GLU A CA 1
ATOM 851 C C . GLU A 1 106 ? 2.815 9.444 -2.933 1.00 87.88 106 GLU A C 1
ATOM 853 O O . GLU A 1 106 ? 2.468 1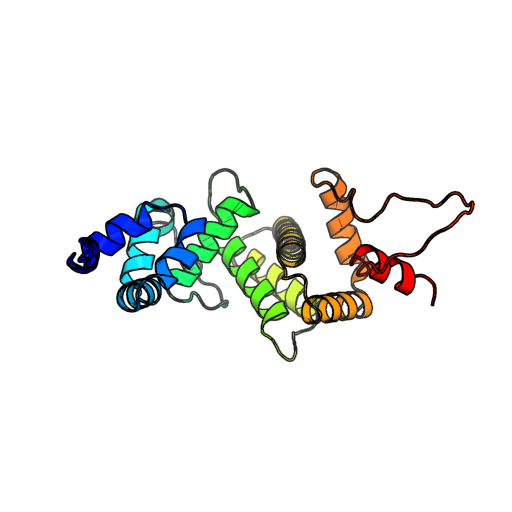0.597 -2.677 1.00 87.88 106 GLU A O 1
ATOM 858 N N . GLN A 1 107 ? 3.678 9.167 -3.918 1.00 86.88 107 GLN A N 1
ATOM 859 C CA . GLN A 1 107 ? 4.230 10.208 -4.791 1.00 86.88 107 GLN A CA 1
ATOM 860 C C . GLN A 1 107 ? 3.151 10.887 -5.635 1.00 86.88 107 GLN A C 1
ATOM 862 O O . GLN A 1 107 ? 3.264 12.083 -5.893 1.00 86.88 107 GLN A O 1
ATOM 867 N N . LEU A 1 108 ? 2.119 10.151 -6.047 1.00 84.69 108 LEU A N 1
ATOM 868 C CA . LEU A 1 108 ? 1.013 10.706 -6.820 1.00 84.69 108 LEU A CA 1
ATOM 869 C C . LEU A 1 108 ? -0.005 11.426 -5.923 1.00 84.69 108 LEU A C 1
ATOM 871 O O . LEU A 1 108 ? -0.396 12.539 -6.247 1.00 84.69 108 LEU A O 1
ATOM 875 N N . GLU A 1 109 ? -0.406 10.845 -4.791 1.00 83.31 109 GLU A N 1
ATOM 876 C CA . GLU A 1 109 ? -1.493 11.382 -3.955 1.00 83.31 109 GLU A CA 1
ATOM 877 C C . GLU A 1 109 ? -1.064 12.486 -2.980 1.00 83.31 109 GLU A C 1
ATOM 879 O O . GLU A 1 109 ? -1.853 13.385 -2.698 1.00 83.31 109 GLU A O 1
ATOM 884 N N . LEU A 1 110 ? 0.153 12.419 -2.431 1.00 72.25 110 LEU A N 1
ATOM 885 C CA . LEU A 1 110 ? 0.569 13.275 -1.311 1.00 72.25 110 LEU A CA 1
ATOM 886 C C . LEU A 1 110 ? 1.615 14.324 -1.692 1.00 72.25 110 LEU A C 1
ATOM 888 O O . LEU A 1 110 ? 1.865 15.245 -0.912 1.00 72.25 110 LEU A O 1
ATOM 892 N N . SER A 1 111 ? 2.258 14.194 -2.854 1.00 68.69 111 SER A N 1
ATOM 893 C CA . SER A 1 111 ? 3.282 15.148 -3.267 1.00 68.69 111 SER A CA 1
ATOM 894 C C . SER A 1 111 ? 2.651 16.390 -3.888 1.00 68.69 111 SER A C 1
ATOM 896 O O . SER A 1 111 ? 2.034 16.320 -4.945 1.00 68.69 111 SER A O 1
ATOM 898 N N . THR A 1 112 ? 2.874 17.558 -3.277 1.00 65.38 112 THR A N 1
ATOM 899 C CA . THR A 1 112 ? 2.472 18.860 -3.842 1.00 65.38 112 THR A CA 1
ATOM 900 C C . THR A 1 112 ? 3.176 19.153 -5.176 1.00 65.38 112 THR A C 1
ATOM 902 O O . THR A 1 112 ? 2.673 19.927 -5.987 1.00 65.38 112 THR A O 1
ATOM 905 N N . MET A 1 113 ? 4.338 18.533 -5.417 1.00 67.50 113 MET A N 1
ATOM 906 C CA . MET A 1 113 ? 5.061 18.560 -6.691 1.00 67.50 113 MET A CA 1
ATOM 907 C C . MET A 1 113 ? 5.674 17.177 -6.960 1.00 67.50 113 MET A C 1
ATOM 909 O O . MET A 1 113 ? 6.843 16.948 -6.634 1.00 67.50 113 MET A O 1
ATOM 913 N N . PRO A 1 114 ? 4.912 16.227 -7.534 1.00 68.44 114 PRO A N 1
ATOM 914 C CA . PRO A 1 114 ? 5.440 14.903 -7.842 1.00 68.44 114 PRO A CA 1
ATOM 915 C C . PRO A 1 114 ? 6.626 15.014 -8.813 1.00 68.44 114 PRO A C 1
ATOM 917 O O . PRO A 1 114 ? 6.545 15.819 -9.753 1.00 68.44 114 PRO A O 1
ATOM 920 N N . PRO A 1 115 ? 7.689 14.202 -8.662 1.00 77.25 115 PRO A N 1
ATOM 921 C CA . PRO A 1 115 ? 8.706 14.053 -9.702 1.00 77.25 115 PRO A CA 1
ATOM 922 C C . PRO A 1 115 ? 8.062 13.683 -11.047 1.00 77.25 115 PRO A C 1
ATOM 924 O O . PRO A 1 115 ? 6.926 13.207 -11.083 1.00 77.25 115 PRO A O 1
ATOM 927 N N . SER A 1 116 ? 8.754 13.917 -12.165 1.00 82.31 116 SER A N 1
ATOM 928 C CA . SER A 1 116 ? 8.224 13.505 -13.472 1.00 82.31 116 SER A CA 1
ATOM 929 C C . SER A 1 116 ? 7.992 11.994 -13.518 1.00 82.31 116 SER A C 1
ATOM 931 O O . SER A 1 116 ? 8.710 11.214 -12.878 1.00 82.31 116 SER A O 1
ATOM 933 N N . SER A 1 117 ? 7.011 11.576 -14.314 1.00 81.38 117 SER A N 1
ATOM 934 C CA . SER A 1 117 ? 6.698 10.162 -14.557 1.00 81.38 117 SER A CA 1
ATOM 935 C C . SER A 1 117 ? 7.927 9.355 -14.982 1.00 81.38 117 SER A C 1
ATOM 937 O O . SER A 1 117 ? 8.159 8.261 -14.464 1.00 81.38 117 SER A O 1
ATOM 939 N N . SER A 1 118 ? 8.781 9.938 -15.825 1.00 79.62 118 SER A N 1
ATOM 940 C CA . SER A 1 118 ? 10.048 9.350 -16.265 1.00 79.62 118 SER A CA 1
ATOM 941 C C . SER A 1 118 ? 11.029 9.060 -15.121 1.00 79.62 118 SER A C 1
ATOM 943 O O . SER A 1 118 ? 11.625 7.980 -15.089 1.00 79.62 118 SER A O 1
ATOM 945 N N . ILE A 1 119 ? 11.168 9.975 -14.153 1.00 84.69 119 ILE A N 1
ATOM 946 C CA . ILE A 1 119 ? 12.040 9.803 -12.980 1.00 84.69 119 ILE A CA 1
ATOM 947 C C . ILE A 1 119 ? 11.465 8.734 -12.051 1.00 84.69 119 ILE A C 1
ATOM 949 O O . ILE A 1 119 ? 12.202 7.864 -11.583 1.00 84.69 119 ILE A O 1
ATOM 953 N N . LEU A 1 120 ? 10.152 8.770 -11.803 1.00 86.00 120 LEU A N 1
ATOM 954 C CA . LEU A 1 120 ? 9.474 7.774 -10.971 1.00 86.00 120 LEU A CA 1
ATOM 955 C C . LEU A 1 120 ? 9.612 6.371 -11.571 1.00 86.00 120 LEU A C 1
ATOM 957 O O . LEU A 1 120 ? 10.003 5.438 -10.874 1.00 86.00 120 LEU A O 1
ATOM 961 N N . HIS A 1 121 ? 9.363 6.226 -12.873 1.00 85.31 121 HIS A N 1
ATOM 962 C CA . HIS A 1 121 ? 9.485 4.950 -13.571 1.00 85.31 121 HIS A CA 1
ATOM 963 C C . HIS A 1 121 ? 10.926 4.420 -13.564 1.00 85.31 121 HIS A C 1
ATOM 965 O O . HIS A 1 121 ? 11.137 3.255 -13.232 1.00 85.31 121 HIS A O 1
ATOM 971 N N . GLY A 1 122 ? 11.917 5.273 -13.855 1.00 86.12 122 GLY A N 1
ATOM 972 C CA . GLY A 1 122 ? 13.334 4.902 -13.771 1.00 86.12 122 GLY A CA 1
ATOM 973 C C . GLY A 1 122 ? 13.730 4.438 -12.368 1.00 86.12 122 GLY A C 1
ATOM 974 O O . GLY A 1 122 ? 14.299 3.362 -12.213 1.00 86.12 122 GLY A O 1
ATOM 975 N N . THR A 1 123 ? 13.313 5.183 -11.338 1.00 87.50 123 THR A N 1
ATOM 976 C CA . THR A 1 123 ? 13.579 4.836 -9.933 1.00 87.50 123 THR A CA 1
ATOM 977 C C . THR A 1 123 ? 13.024 3.458 -9.579 1.00 87.50 123 THR A C 1
ATOM 979 O O . THR A 1 123 ? 13.712 2.668 -8.938 1.00 87.50 123 THR A O 1
ATOM 982 N N . ILE A 1 124 ? 11.792 3.155 -9.999 1.00 87.81 124 ILE A N 1
ATOM 983 C CA . ILE A 1 124 ? 11.151 1.860 -9.746 1.00 87.81 124 ILE A CA 1
ATOM 984 C C . ILE A 1 124 ? 11.951 0.715 -10.385 1.00 87.81 124 ILE A C 1
ATOM 986 O O . ILE A 1 124 ? 12.227 -0.286 -9.723 1.00 87.81 124 ILE A O 1
ATOM 990 N N . ILE A 1 125 ? 12.355 0.868 -11.649 1.00 87.69 125 ILE A N 1
ATOM 991 C CA . ILE A 1 125 ? 13.151 -0.143 -12.360 1.00 87.69 125 ILE A CA 1
ATOM 992 C C . ILE A 1 125 ? 14.484 -0.379 -11.649 1.00 87.69 125 ILE A C 1
ATOM 994 O O . ILE A 1 125 ? 14.846 -1.530 -11.390 1.00 87.69 125 ILE A O 1
ATOM 998 N N . ASP A 1 126 ? 15.183 0.696 -11.286 1.00 88.75 126 ASP A N 1
ATOM 999 C CA . ASP A 1 126 ? 16.473 0.613 -10.602 1.00 88.75 126 ASP A CA 1
ATOM 1000 C C . ASP A 1 126 ? 16.354 -0.146 -9.273 1.00 88.75 126 ASP A C 1
ATOM 1002 O O . ASP A 1 126 ? 17.241 -0.933 -8.935 1.00 88.75 126 ASP A O 1
ATOM 1006 N N . GLN A 1 127 ? 15.236 0.008 -8.548 1.00 85.69 127 GLN A N 1
ATOM 1007 C CA . GLN A 1 127 ? 14.990 -0.752 -7.318 1.00 85.69 127 GLN A CA 1
ATOM 1008 C C . GLN A 1 127 ? 14.852 -2.252 -7.557 1.00 85.69 127 GLN A C 1
ATOM 1010 O O . GLN A 1 127 ? 15.438 -3.047 -6.816 1.00 85.69 127 GLN A O 1
ATOM 1015 N N . PHE A 1 128 ? 14.108 -2.657 -8.584 1.00 87.12 128 PHE A N 1
ATOM 1016 C CA . PHE A 1 128 ? 13.962 -4.073 -8.911 1.00 87.12 128 PHE A CA 1
ATOM 1017 C C . PHE A 1 128 ? 15.291 -4.689 -9.350 1.00 87.12 128 PHE A C 1
ATOM 1019 O O . PHE A 1 128 ? 15.653 -5.765 -8.867 1.00 87.12 128 PHE A O 1
ATOM 1026 N N . ILE A 1 129 ? 16.060 -3.986 -10.185 1.00 87.75 129 ILE A N 1
ATOM 1027 C CA . ILE A 1 129 ? 17.384 -4.443 -10.629 1.00 87.75 129 ILE A CA 1
ATOM 1028 C C . ILE A 1 129 ? 18.343 -4.564 -9.437 1.00 87.75 129 ILE A C 1
ATOM 1030 O O . ILE A 1 129 ? 19.011 -5.588 -9.289 1.00 87.75 129 ILE A O 1
ATOM 1034 N N . ALA A 1 130 ? 18.364 -3.578 -8.533 1.00 85.75 130 ALA A N 1
ATOM 1035 C CA . ALA A 1 130 ? 19.172 -3.624 -7.311 1.00 85.75 130 ALA A CA 1
ATOM 1036 C C . ALA A 1 130 ? 18.809 -4.808 -6.394 1.00 85.75 130 ALA A C 1
ATOM 1038 O O . ALA A 1 130 ? 19.631 -5.253 -5.592 1.00 85.75 130 ALA A O 1
ATOM 1039 N N . CYS A 1 131 ? 17.597 -5.347 -6.534 1.00 80.94 131 CYS A N 1
ATOM 1040 C CA . CYS A 1 131 ? 17.116 -6.512 -5.793 1.00 80.94 131 CYS A CA 1
ATOM 1041 C C . CYS A 1 131 ? 17.292 -7.833 -6.548 1.00 80.94 131 CYS A C 1
ATOM 1043 O O . CYS A 1 131 ? 16.731 -8.851 -6.145 1.00 80.94 131 CYS A O 1
ATOM 1045 N N . GLY A 1 132 ? 18.090 -7.829 -7.618 1.00 84.62 132 GLY A N 1
ATOM 1046 C CA . GLY A 1 132 ? 18.456 -9.021 -8.375 1.00 84.62 132 GLY A CA 1
ATOM 1047 C C . GLY A 1 132 ? 17.421 -9.449 -9.413 1.00 84.62 132 GLY A C 1
ATOM 1048 O O . GLY A 1 132 ? 17.536 -10.546 -9.957 1.00 84.62 132 GLY A O 1
ATOM 1049 N N . LYS A 1 133 ? 16.413 -8.617 -9.708 1.00 86.31 133 LYS A N 1
ATOM 1050 C CA . LYS A 1 133 ? 15.483 -8.876 -10.813 1.00 86.31 133 LYS A CA 1
ATOM 1051 C C . LYS A 1 133 ? 16.184 -8.615 -12.148 1.00 86.31 133 LYS A C 1
ATOM 1053 O O . LYS A 1 133 ? 16.993 -7.694 -12.263 1.00 86.31 133 LYS A O 1
ATOM 1058 N N . SER A 1 134 ? 15.869 -9.416 -13.167 1.00 90.00 134 SER A N 1
ATOM 1059 C CA . SER A 1 134 ? 16.322 -9.132 -14.531 1.00 90.00 134 SER A CA 1
ATOM 1060 C C . SER A 1 134 ? 15.726 -7.812 -15.023 1.00 90.00 134 SER A C 1
ATOM 1062 O O . SER A 1 134 ? 14.692 -7.365 -14.525 1.00 90.00 134 SER A O 1
ATOM 1064 N N . ARG A 1 135 ? 16.367 -7.188 -16.017 1.00 87.25 135 ARG A N 1
ATOM 1065 C CA . ARG A 1 135 ? 15.872 -5.940 -16.614 1.00 87.25 135 ARG A CA 1
ATOM 1066 C C . ARG A 1 135 ? 14.442 -6.099 -17.137 1.00 87.25 135 ARG A C 1
ATOM 1068 O O . ARG A 1 135 ? 13.604 -5.263 -16.824 1.00 87.25 135 ARG A O 1
ATOM 1075 N N . ASP A 1 136 ? 14.163 -7.176 -17.864 1.00 86.31 136 ASP A N 1
ATOM 1076 C CA . ASP A 1 136 ? 12.838 -7.414 -18.450 1.00 86.31 136 ASP A CA 1
ATOM 1077 C C . ASP A 1 136 ? 11.771 -7.567 -17.357 1.00 86.31 136 ASP A C 1
ATOM 1079 O O . ASP A 1 136 ? 10.777 -6.847 -17.353 1.00 86.31 136 ASP A O 1
ATOM 1083 N N . MET A 1 137 ? 12.047 -8.381 -16.330 1.00 85.56 137 MET A N 1
ATOM 1084 C CA . MET A 1 137 ? 11.141 -8.541 -15.189 1.00 85.56 137 MET A CA 1
ATOM 1085 C C . MET A 1 137 ? 10.951 -7.233 -14.406 1.00 85.56 137 MET A C 1
ATOM 1087 O O . MET A 1 137 ? 9.854 -6.957 -13.926 1.00 85.56 137 MET A O 1
ATOM 1091 N N . ALA A 1 138 ? 11.996 -6.412 -14.268 1.00 88.31 138 ALA A N 1
ATOM 1092 C CA . ALA A 1 138 ? 11.896 -5.104 -13.624 1.00 88.31 138 ALA A CA 1
ATOM 1093 C C . ALA A 1 138 ? 10.972 -4.153 -14.403 1.00 88.31 138 ALA A C 1
ATOM 1095 O O . ALA A 1 138 ? 10.166 -3.454 -13.789 1.00 88.31 138 ALA A O 1
ATOM 1096 N N . HIS A 1 139 ? 11.050 -4.147 -15.737 1.00 85.00 139 HIS A N 1
ATOM 1097 C CA . HIS A 1 139 ? 10.145 -3.366 -16.584 1.00 85.00 139 HIS A CA 1
ATOM 1098 C C . HIS A 1 139 ? 8.700 -3.874 -16.518 1.00 85.00 139 HIS A C 1
ATOM 1100 O O . HIS A 1 139 ? 7.781 -3.057 -16.404 1.00 85.00 139 HIS A O 1
ATOM 1106 N N . ASP A 1 140 ? 8.495 -5.191 -16.534 1.00 84.81 140 ASP A N 1
ATOM 1107 C CA . ASP A 1 140 ? 7.164 -5.796 -16.441 1.00 84.81 140 ASP A CA 1
ATOM 1108 C C . ASP A 1 140 ? 6.503 -5.486 -15.094 1.00 84.81 140 ASP A C 1
ATOM 1110 O O . ASP A 1 140 ? 5.370 -5.002 -15.049 1.00 84.81 140 ASP A O 1
ATOM 1114 N N . LEU A 1 141 ? 7.228 -5.675 -13.987 1.00 86.62 141 LEU A N 1
ATOM 1115 C CA . LEU A 1 141 ? 6.735 -5.359 -12.644 1.00 86.62 141 LEU A CA 1
ATOM 1116 C C . LEU A 1 141 ? 6.463 -3.862 -12.476 1.00 86.62 141 LEU A C 1
ATOM 1118 O O . LEU A 1 141 ? 5.425 -3.488 -11.932 1.00 86.62 141 LEU A O 1
ATOM 1122 N N . ALA A 1 142 ? 7.352 -2.995 -12.971 1.00 87.50 142 ALA A N 1
ATOM 1123 C CA . ALA A 1 142 ? 7.130 -1.552 -12.944 1.00 87.50 142 ALA A CA 1
ATOM 1124 C C . ALA A 1 142 ? 5.832 -1.180 -13.672 1.00 87.50 142 ALA A C 1
ATOM 1126 O O . ALA A 1 142 ? 5.033 -0.398 -13.159 1.00 87.50 142 ALA A O 1
ATOM 1127 N N . SER A 1 143 ? 5.605 -1.772 -14.844 1.00 84.06 143 SER A N 1
ATOM 1128 C CA . SER A 1 143 ? 4.411 -1.553 -15.661 1.00 84.06 143 SER A CA 1
ATOM 1129 C C . SER A 1 143 ? 3.133 -1.995 -14.949 1.00 84.06 143 SER A C 1
ATOM 1131 O O . SER A 1 143 ? 2.173 -1.227 -14.871 1.00 84.06 143 SER A O 1
ATOM 1133 N N . GLN A 1 144 ? 3.141 -3.195 -14.362 1.00 84.88 144 GLN A N 1
ATOM 1134 C CA . GLN A 1 144 ? 2.019 -3.708 -13.573 1.00 84.88 144 GLN A CA 1
ATOM 1135 C C . GLN A 1 144 ? 1.719 -2.810 -12.369 1.00 84.88 144 GLN A C 1
ATOM 1137 O O . GLN A 1 144 ? 0.557 -2.531 -12.079 1.00 84.88 144 GLN A O 1
ATOM 1142 N N . ILE A 1 145 ? 2.754 -2.314 -11.686 1.00 87.88 145 ILE A N 1
ATOM 1143 C CA . ILE A 1 145 ? 2.589 -1.417 -10.540 1.00 87.88 145 ILE A CA 1
ATOM 1144 C C . ILE A 1 145 ? 1.979 -0.084 -10.954 1.00 87.88 145 ILE A C 1
ATOM 1146 O O . ILE A 1 145 ? 1.080 0.396 -10.269 1.00 87.88 145 ILE A O 1
ATOM 1150 N N . TRP A 1 146 ? 2.423 0.501 -12.067 1.00 87.50 146 TRP A N 1
ATOM 1151 C CA . TRP A 1 146 ? 1.828 1.730 -12.588 1.00 87.50 146 TRP A CA 1
ATOM 1152 C C . TRP A 1 146 ? 0.333 1.564 -12.863 1.00 87.50 146 TRP A C 1
ATOM 1154 O O . TRP A 1 146 ? -0.452 2.392 -12.407 1.00 87.50 146 TRP A O 1
ATOM 1164 N N . LEU A 1 147 ? -0.074 0.480 -13.532 1.00 83.38 147 LEU A N 1
ATOM 1165 C CA . LEU A 1 147 ? -1.495 0.194 -13.763 1.00 83.38 147 LEU A CA 1
ATOM 1166 C C . LEU A 1 147 ? -2.264 0.041 -12.462 1.00 83.38 147 LEU A C 1
ATOM 1168 O O . LEU A 1 147 ? -3.288 0.692 -12.278 1.00 83.38 147 LEU A O 1
ATOM 1172 N N . ALA A 1 148 ? -1.748 -0.790 -11.559 1.00 85.88 148 ALA A N 1
ATOM 1173 C CA . ALA A 1 148 ? -2.395 -1.052 -10.289 1.00 85.88 148 ALA A CA 1
ATOM 1174 C C . ALA A 1 148 ? -2.575 0.234 -9.476 1.00 85.88 148 ALA A C 1
ATOM 1176 O O . ALA A 1 148 ? -3.634 0.436 -8.890 1.00 85.88 148 ALA A O 1
ATOM 1177 N N . VAL A 1 149 ? -1.568 1.116 -9.438 1.00 87.81 149 VAL A N 1
ATOM 1178 C CA . VAL A 1 149 ? -1.678 2.391 -8.720 1.00 87.81 149 VAL A CA 1
ATOM 1179 C C . VAL A 1 149 ? -2.733 3.276 -9.365 1.00 87.81 149 VAL A C 1
ATOM 1181 O O . VAL A 1 149 ? -3.599 3.758 -8.645 1.00 87.81 149 VAL A O 1
ATOM 1184 N N . LEU A 1 150 ? -2.693 3.460 -10.689 1.00 84.81 150 LEU A N 1
ATOM 1185 C CA . LEU A 1 150 ? -3.642 4.323 -11.398 1.00 84.81 150 LEU A CA 1
ATOM 1186 C C . LEU A 1 150 ? -5.095 3.847 -11.248 1.00 84.81 150 LEU A C 1
ATOM 1188 O O . LEU A 1 150 ? -5.975 4.680 -11.058 1.00 84.81 150 LEU A O 1
ATOM 1192 N N . ASP A 1 151 ? -5.334 2.533 -11.271 1.00 82.56 151 ASP A N 1
ATOM 1193 C CA . ASP A 1 151 ? -6.663 1.929 -11.077 1.00 82.56 151 ASP A CA 1
ATOM 1194 C C . ASP A 1 151 ? -7.189 2.083 -9.636 1.00 82.56 151 ASP A C 1
ATOM 1196 O O . ASP A 1 151 ? -8.390 2.043 -9.392 1.00 82.56 151 ASP A O 1
ATOM 1200 N N . ASN A 1 152 ? -6.290 2.298 -8.669 1.00 84.00 152 ASN A N 1
ATOM 1201 C CA . ASN A 1 152 ? -6.610 2.402 -7.243 1.00 84.00 152 ASN A CA 1
ATOM 1202 C C . ASN A 1 152 ? -6.424 3.821 -6.668 1.00 84.00 152 ASN A C 1
ATOM 1204 O O . ASN A 1 152 ? -6.368 3.977 -5.437 1.00 84.00 152 ASN A O 1
ATOM 1208 N N . LEU A 1 153 ? -6.291 4.846 -7.518 1.00 83.44 153 LEU A N 1
ATOM 1209 C CA . LEU A 1 153 ? -6.362 6.249 -7.098 1.00 83.44 153 LEU A CA 1
ATOM 1210 C C . LEU A 1 153 ? -7.815 6.634 -6.790 1.00 83.44 153 LEU A C 1
ATOM 1212 O O . LEU A 1 153 ? -8.752 6.140 -7.413 1.00 83.44 153 LEU A O 1
ATOM 1216 N N . GLU A 1 154 ? -8.014 7.541 -5.834 1.00 81.12 154 GLU A N 1
ATOM 1217 C CA . GLU A 1 154 ? -9.355 8.050 -5.525 1.00 81.12 154 GLU A CA 1
ATOM 1218 C C . GLU A 1 154 ? -9.949 8.841 -6.701 1.00 81.12 154 GLU A C 1
ATOM 1220 O O . GLU A 1 154 ? -9.272 9.665 -7.314 1.00 81.12 154 GLU A O 1
ATOM 1225 N N . GLU A 1 155 ? -11.239 8.663 -6.992 1.00 78.12 155 GLU A N 1
ATOM 1226 C CA . GLU A 1 155 ? -11.934 9.438 -8.028 1.00 78.12 155 GLU A CA 1
ATOM 1227 C C . GLU A 1 155 ? -12.247 10.864 -7.537 1.00 78.12 155 GLU A C 1
ATOM 1229 O O . GLU A 1 155 ? -13.339 11.160 -7.051 1.00 78.12 155 GLU A O 1
ATOM 1234 N N . ASN A 1 156 ? -11.274 11.768 -7.645 1.00 82.44 156 ASN A N 1
ATOM 1235 C CA . ASN A 1 156 ? -11.419 13.171 -7.262 1.00 82.44 156 ASN A CA 1
ATOM 1236 C C . ASN A 1 156 ? -10.712 14.116 -8.256 1.00 82.44 156 ASN A C 1
ATOM 1238 O O . ASN A 1 156 ? -9.992 13.688 -9.161 1.00 82.44 156 ASN A O 1
ATOM 1242 N N . GLU A 1 157 ? -10.928 15.426 -8.096 1.00 82.00 157 GLU A N 1
ATOM 1243 C CA . GLU A 1 157 ? -10.340 16.453 -8.974 1.00 82.00 157 GLU A CA 1
ATOM 1244 C C . GLU A 1 157 ? -8.805 16.399 -8.985 1.00 82.00 157 GLU A C 1
ATOM 1246 O O . GLU A 1 157 ? -8.175 16.597 -10.020 1.00 82.00 157 GLU A O 1
ATOM 1251 N N . HIS A 1 158 ? -8.190 16.082 -7.846 1.00 83.12 158 HIS A N 1
ATOM 1252 C CA . HIS A 1 158 ? -6.741 15.958 -7.748 1.00 83.12 158 HIS A CA 1
ATOM 1253 C C . HIS A 1 158 ? -6.214 14.825 -8.641 1.00 83.12 158 HIS A C 1
ATOM 1255 O O . HIS A 1 158 ? -5.293 15.043 -9.430 1.00 83.12 158 HIS A O 1
ATOM 1261 N N . THR A 1 159 ? -6.856 13.656 -8.611 1.00 81.62 159 THR A N 1
ATOM 1262 C CA . THR A 1 159 ? -6.544 12.533 -9.506 1.00 81.62 159 THR A CA 1
ATOM 1263 C C . THR A 1 159 ? -6.705 12.909 -10.971 1.00 81.62 159 THR A C 1
ATOM 1265 O O . THR A 1 159 ? -5.847 12.575 -11.788 1.00 81.62 159 THR A O 1
ATOM 1268 N N . PHE A 1 160 ? -7.741 13.675 -11.318 1.00 79.19 160 PHE A N 1
ATOM 1269 C CA . PHE A 1 160 ? -7.893 14.178 -12.681 1.00 79.19 160 PHE A CA 1
ATOM 1270 C C . PHE A 1 160 ? -6.709 15.061 -13.113 1.00 79.19 160 PHE A C 1
ATOM 1272 O O . PHE A 1 160 ? -6.171 14.875 -14.208 1.00 79.19 160 PHE A O 1
ATOM 1279 N N . GLN A 1 161 ? -6.247 15.973 -12.251 1.00 80.44 161 GLN A N 1
ATOM 1280 C CA . GLN A 1 161 ? -5.081 16.814 -12.546 1.00 80.44 161 GLN A CA 1
ATOM 1281 C C . GLN A 1 161 ? -3.788 15.999 -12.692 1.00 80.44 161 GLN A C 1
ATOM 1283 O O . GLN A 1 161 ? -2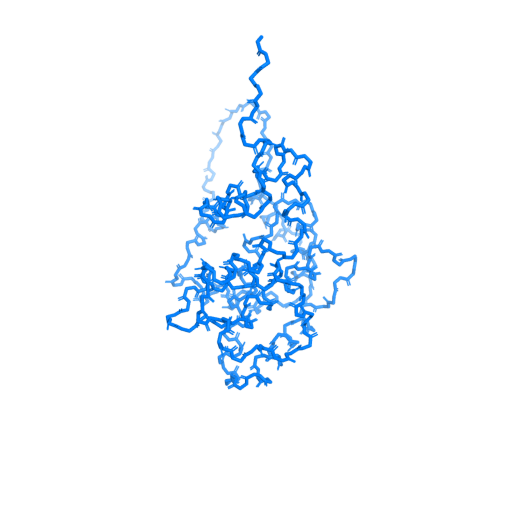.982 16.297 -13.577 1.00 80.44 161 GLN A O 1
ATOM 1288 N N . ILE A 1 162 ? -3.606 14.939 -11.895 1.00 81.44 162 ILE A N 1
ATOM 1289 C CA . ILE A 1 162 ? -2.480 14.004 -12.048 1.00 81.44 162 ILE A CA 1
ATOM 1290 C C . ILE A 1 162 ? -2.528 13.338 -13.421 1.00 81.44 162 ILE A C 1
ATOM 1292 O O . ILE A 1 162 ? -1.548 13.395 -14.161 1.00 81.44 162 ILE A O 1
ATOM 1296 N N . LEU A 1 163 ? -3.663 12.737 -13.788 1.00 79.94 163 LEU A N 1
ATOM 1297 C CA . LEU A 1 163 ? -3.816 12.042 -15.069 1.00 79.94 163 LEU A CA 1
ATOM 1298 C C . LEU A 1 163 ? -3.595 12.989 -16.253 1.00 79.94 163 LEU A C 1
ATOM 1300 O O . LEU A 1 163 ? -2.903 12.638 -17.209 1.00 79.94 163 LEU A O 1
ATOM 1304 N N . LYS A 1 164 ? -4.120 14.215 -16.163 1.00 78.00 164 LYS A N 1
ATOM 1305 C CA . LYS A 1 164 ? -3.898 15.267 -17.159 1.00 78.00 164 LYS A CA 1
ATOM 1306 C C . LYS A 1 164 ? -2.414 15.602 -17.297 1.00 78.00 164 LYS A C 1
ATOM 1308 O O . LYS A 1 164 ? -1.916 15.675 -18.418 1.00 78.00 164 LYS A O 1
ATOM 1313 N N . ARG A 1 165 ? -1.701 15.775 -16.181 1.00 80.56 165 ARG A N 1
ATOM 1314 C CA . ARG A 1 165 ? -0.256 16.028 -16.188 1.00 80.56 165 ARG A CA 1
ATOM 1315 C C . ARG A 1 165 ? 0.510 14.863 -16.818 1.00 80.56 165 ARG A C 1
ATOM 1317 O O . ARG A 1 165 ? 1.344 15.099 -17.684 1.00 80.56 165 ARG A O 1
ATOM 1324 N N . LEU A 1 166 ? 0.216 13.624 -16.422 1.00 79.69 166 LEU A N 1
ATOM 1325 C CA . LEU A 1 166 ? 0.866 12.428 -16.970 1.00 79.69 166 LEU A CA 1
ATOM 1326 C C . LEU A 1 166 ? 0.666 12.316 -18.489 1.00 79.69 166 LEU A C 1
ATOM 1328 O O . LEU A 1 166 ? 1.603 11.987 -19.210 1.00 79.69 166 LEU A O 1
ATOM 1332 N N . ALA A 1 167 ? -0.528 12.651 -18.986 1.00 74.06 167 ALA A N 1
ATOM 1333 C CA . ALA A 1 167 ? -0.804 12.695 -20.419 1.00 74.06 167 ALA A CA 1
ATOM 1334 C C . ALA A 1 167 ? 0.006 13.791 -21.142 1.00 74.06 167 ALA A C 1
ATOM 1336 O O . ALA A 1 167 ? 0.505 13.564 -22.243 1.00 74.06 167 ALA A O 1
ATOM 1337 N N . GLN A 1 168 ? 0.171 14.962 -20.517 1.00 74.88 168 GLN A N 1
ATOM 1338 C CA . GLN A 1 168 ? 0.951 16.082 -21.061 1.00 74.88 168 GLN A CA 1
ATOM 1339 C C . GLN A 1 168 ? 2.464 15.831 -21.065 1.00 74.88 168 GLN A C 1
ATOM 1341 O O . GLN A 1 168 ? 3.157 16.356 -21.932 1.00 74.88 168 GLN A O 1
ATOM 1346 N N . GLU A 1 169 ? 2.980 15.020 -20.137 1.00 74.31 169 GLU A N 1
ATOM 1347 C CA . GLU A 1 169 ? 4.400 14.642 -20.083 1.00 74.31 169 GLU A CA 1
ATOM 1348 C C . GLU A 1 169 ? 4.840 13.752 -21.268 1.00 74.31 169 GLU A C 1
ATOM 1350 O O . GLU A 1 169 ? 6.027 13.476 -21.415 1.00 74.31 169 GLU A O 1
ATOM 1355 N N . GLY A 1 170 ? 3.928 13.348 -22.164 1.00 58.34 170 GLY A N 1
ATOM 1356 C CA . GLY A 1 170 ? 4.270 12.683 -23.429 1.00 58.34 170 GLY A CA 1
ATOM 1357 C C . GLY A 1 170 ? 4.583 11.187 -23.313 1.00 58.34 170 GLY A C 1
ATOM 1358 O O . GLY A 1 170 ? 4.763 10.519 -24.330 1.00 58.34 170 GLY A O 1
ATOM 1359 N N . ASP A 1 171 ? 4.539 10.621 -22.105 1.00 54.22 171 ASP A N 1
ATOM 1360 C CA . ASP A 1 171 ? 4.676 9.181 -21.837 1.00 54.22 171 ASP A CA 1
ATOM 1361 C C . ASP A 1 171 ? 3.374 8.390 -22.107 1.00 54.22 171 ASP A C 1
ATOM 1363 O O . ASP A 1 171 ? 3.234 7.226 -21.719 1.00 54.22 171 ASP A O 1
ATOM 1367 N N . TRP A 1 172 ? 2.422 8.987 -22.839 1.00 49.16 172 TRP A N 1
ATOM 1368 C CA . TRP A 1 172 ? 1.186 8.338 -23.287 1.00 49.16 172 TRP A CA 1
ATOM 1369 C C . TRP A 1 172 ? 1.458 7.027 -24.026 1.00 49.16 172 TRP A C 1
ATOM 1371 O O . TRP A 1 172 ? 0.740 6.065 -23.809 1.00 49.16 172 TRP A O 1
ATOM 1381 N N . TRP A 1 173 ? 2.523 6.935 -24.831 1.00 47.03 173 TRP A N 1
ATOM 1382 C CA . TRP A 1 173 ? 2.892 5.698 -25.534 1.00 47.03 173 TRP A CA 1
ATOM 1383 C C . TRP A 1 173 ? 3.355 4.579 -24.600 1.00 47.03 173 TRP A C 1
ATOM 1385 O O . TRP A 1 173 ? 3.114 3.411 -24.895 1.00 47.03 173 TRP A O 1
ATOM 1395 N N . ARG A 1 174 ? 3.984 4.912 -23.466 1.00 52.84 174 ARG A N 1
ATOM 1396 C CA . ARG A 1 174 ? 4.354 3.942 -22.427 1.00 52.84 174 ARG A CA 1
ATOM 1397 C C . ARG A 1 174 ? 3.131 3.507 -21.638 1.00 52.84 174 ARG A C 1
ATOM 1399 O O . ARG A 1 174 ? 2.918 2.312 -21.506 1.00 52.84 174 ARG A O 1
ATOM 1406 N N . ILE A 1 175 ? 2.286 4.443 -21.212 1.00 51.47 175 ILE A N 1
ATOM 1407 C CA . ILE A 1 175 ? 1.006 4.137 -20.554 1.00 51.47 175 ILE A CA 1
ATOM 1408 C C . ILE A 1 175 ? 0.111 3.304 -21.488 1.00 51.47 175 ILE A C 1
ATOM 1410 O O . ILE A 1 175 ? -0.452 2.302 -21.069 1.00 51.47 175 ILE A O 1
ATOM 1414 N N . TRP A 1 176 ? 0.054 3.637 -22.774 1.00 47.09 176 TRP A N 1
ATOM 1415 C CA . TRP A 1 176 ? -0.675 2.903 -23.807 1.00 47.09 176 TRP A CA 1
ATOM 1416 C C . TRP A 1 176 ? -0.076 1.519 -24.097 1.00 47.09 176 TRP A C 1
ATOM 1418 O O . TRP A 1 176 ? -0.832 0.564 -24.220 1.00 47.09 176 TRP A O 1
ATOM 1428 N N . MET A 1 177 ? 1.254 1.355 -24.138 1.00 45.78 177 MET A N 1
ATOM 1429 C CA . MET A 1 177 ? 1.892 0.029 -24.255 1.00 45.78 177 MET A CA 1
ATOM 1430 C C . MET A 1 177 ? 1.584 -0.854 -23.045 1.00 45.78 177 MET A C 1
ATOM 1432 O O . MET A 1 177 ? 1.218 -2.019 -23.211 1.00 45.78 177 MET A O 1
ATOM 1436 N N . ILE A 1 178 ? 1.684 -0.275 -21.849 1.00 46.53 178 ILE A N 1
ATOM 1437 C CA . ILE A 1 178 ? 1.348 -0.904 -20.573 1.00 46.53 178 ILE A CA 1
ATOM 1438 C C . ILE A 1 178 ? -0.138 -1.334 -20.570 1.00 46.53 178 ILE A C 1
ATOM 1440 O O . ILE A 1 178 ? -0.450 -2.471 -20.222 1.00 46.53 178 ILE A O 1
ATOM 1444 N N . LEU A 1 179 ? -1.045 -0.480 -21.057 1.00 46.00 179 LEU A N 1
ATOM 1445 C CA . LEU A 1 179 ? -2.474 -0.780 -21.218 1.00 46.00 179 LEU A CA 1
ATOM 1446 C C . LEU A 1 179 ? -2.759 -1.811 -22.330 1.00 46.00 179 LEU A C 1
ATOM 1448 O O . LEU A 1 179 ? -3.669 -2.624 -22.181 1.00 46.00 179 LEU A O 1
ATOM 1452 N N . SER A 1 180 ? -1.988 -1.828 -23.424 1.00 40.03 180 SER A N 1
ATOM 1453 C CA . SER A 1 180 ? -2.175 -2.787 -24.527 1.00 40.03 180 SER A CA 1
ATOM 1454 C C . SER A 1 180 ? -1.710 -4.202 -24.166 1.00 40.03 180 SER A C 1
ATOM 1456 O O . SER A 1 180 ? -2.322 -5.172 -24.602 1.00 40.03 180 SER A O 1
ATOM 1458 N N . SER A 1 181 ? -0.694 -4.329 -23.304 1.00 38.53 181 SER A N 1
ATOM 1459 C CA . SER A 1 181 ? -0.259 -5.615 -22.740 1.00 38.53 181 SER A CA 1
ATOM 1460 C C . SER A 1 181 ? -1.298 -6.181 -21.753 1.00 38.53 181 SER A C 1
ATOM 1462 O O . SER A 1 181 ? -1.561 -7.383 -21.729 1.00 38.53 181 SER A O 1
ATOM 1464 N N . ALA A 1 182 ? -1.983 -5.305 -21.004 1.00 40.22 182 ALA A N 1
ATOM 1465 C CA . ALA A 1 182 ? -3.061 -5.667 -20.077 1.00 40.22 182 ALA A CA 1
ATOM 1466 C C . ALA A 1 182 ? -4.406 -6.015 -20.756 1.00 40.22 182 ALA A C 1
ATOM 1468 O O . ALA A 1 182 ? -5.281 -6.610 -20.117 1.00 40.22 182 ALA A O 1
ATOM 1469 N N . ALA A 1 183 ? -4.573 -5.714 -22.051 1.00 37.88 183 ALA A N 1
ATOM 1470 C CA . ALA A 1 183 ? -5.798 -5.998 -22.807 1.00 37.88 183 ALA A CA 1
ATOM 1471 C C . ALA A 1 183 ? -6.121 -7.502 -22.936 1.00 37.88 183 ALA A C 1
ATOM 1473 O O . ALA A 1 183 ? -7.247 -7.854 -23.280 1.00 37.88 183 ALA A O 1
ATOM 1474 N N . ASN A 1 184 ? -5.177 -8.390 -22.601 1.00 37.22 184 ASN A N 1
ATOM 1475 C CA . ASN A 1 184 ? -5.410 -9.834 -22.555 1.00 37.22 184 ASN A CA 1
ATOM 1476 C C . ASN A 1 184 ? -5.912 -10.357 -21.196 1.00 37.22 184 ASN A C 1
ATOM 1478 O O . ASN A 1 184 ? -6.229 -11.541 -21.115 1.00 37.22 184 ASN A O 1
ATOM 1482 N N . SER A 1 185 ? -6.013 -9.534 -20.138 1.00 37.72 185 SER A N 1
ATOM 1483 C CA . SER A 1 185 ? -6.497 -10.036 -18.837 1.00 37.72 185 SER A CA 1
ATOM 1484 C C . SER A 1 185 ? -7.341 -9.088 -17.977 1.00 37.72 185 SER A C 1
ATOM 1486 O O . SER A 1 185 ? -7.826 -9.537 -16.942 1.00 37.72 185 SER A O 1
ATOM 1488 N N . PHE A 1 186 ? -7.591 -7.833 -18.356 1.00 36.69 186 PHE A N 1
ATOM 1489 C CA . PHE A 1 186 ? -8.476 -6.961 -17.570 1.00 36.69 186 PHE A CA 1
ATOM 1490 C C . PHE A 1 186 ? -9.444 -6.181 -18.464 1.00 36.69 186 PHE A C 1
ATOM 1492 O O . PHE A 1 186 ? -9.052 -5.519 -19.423 1.00 36.69 186 PHE A O 1
ATOM 1499 N N . THR A 1 187 ? -10.740 -6.275 -18.155 1.00 33.94 187 THR A N 1
ATOM 1500 C CA . THR A 1 187 ? -11.838 -5.623 -18.882 1.00 33.94 187 THR A CA 1
ATOM 1501 C C . THR A 1 187 ? -11.769 -4.100 -18.769 1.00 33.94 187 THR A C 1
ATOM 1503 O O . THR A 1 187 ? -12.465 -3.474 -17.975 1.00 33.94 187 THR A O 1
ATOM 1506 N N . PHE A 1 188 ? -11.009 -3.492 -19.674 1.00 35.38 188 PHE A N 1
ATOM 1507 C CA . PHE A 1 188 ? -11.075 -2.080 -20.052 1.00 35.38 188 PHE A CA 1
ATOM 1508 C C . PHE A 1 188 ? -12.300 -1.777 -20.948 1.00 35.38 188 PHE A C 1
ATOM 1510 O O . PHE A 1 188 ? -12.325 -0.829 -21.730 1.00 35.38 188 PHE A O 1
ATOM 1517 N N . SER A 1 189 ? -13.376 -2.564 -20.849 1.00 27.95 189 SER A N 1
ATOM 1518 C CA . SER A 1 189 ? -14.600 -2.348 -21.634 1.00 27.95 189 SER A CA 1
ATOM 1519 C C . SER A 1 189 ? -15.390 -1.106 -21.206 1.00 27.95 189 SER A C 1
ATOM 1521 O O . SER A 1 189 ? -16.383 -0.775 -21.844 1.00 27.95 189 SER A O 1
ATOM 1523 N N . ARG A 1 190 ? -14.965 -0.380 -20.162 1.00 37.41 190 ARG A N 1
ATOM 1524 C CA . ARG A 1 190 ? -15.666 0.818 -19.675 1.00 37.41 190 ARG A CA 1
ATOM 1525 C C . ARG A 1 190 ? -15.212 2.134 -20.321 1.00 37.41 190 ARG A C 1
ATOM 1527 O O . ARG A 1 190 ? -15.881 3.144 -20.131 1.00 37.41 190 ARG A O 1
ATOM 1534 N N . PHE A 1 191 ? -14.128 2.135 -21.100 1.00 36.47 191 PHE A N 1
ATOM 1535 C CA . PHE A 1 191 ? -13.572 3.374 -21.663 1.00 36.47 191 PHE A CA 1
ATOM 1536 C C . PHE A 1 191 ? -13.697 3.529 -23.183 1.00 36.47 191 PHE A C 1
ATOM 1538 O O . PHE A 1 191 ? -13.537 4.649 -23.655 1.00 36.47 191 PHE A O 1
ATOM 1545 N N . PHE A 1 192 ? -14.002 2.476 -23.959 1.00 34.00 192 PHE A N 1
ATOM 1546 C CA . PHE A 1 192 ? -13.812 2.553 -25.421 1.00 34.00 192 PHE A CA 1
ATOM 1547 C C . PHE A 1 192 ? -14.949 2.110 -26.348 1.00 34.00 192 PHE A C 1
ATOM 1549 O O . PHE A 1 192 ? -14.787 2.238 -27.558 1.00 34.00 192 PHE A O 1
ATOM 1556 N N . PHE A 1 193 ? -16.119 1.685 -25.860 1.00 31.19 193 PHE A N 1
ATOM 1557 C CA . PHE A 1 193 ? -17.234 1.383 -26.768 1.00 31.19 193 PHE A CA 1
ATOM 1558 C C . PHE A 1 193 ? -18.532 2.087 -26.380 1.00 31.19 193 PHE A C 1
ATOM 1560 O O . PHE A 1 193 ? -19.334 1.578 -25.609 1.00 31.19 193 PHE A O 1
ATOM 1567 N N . HIS A 1 194 ? -18.756 3.243 -27.003 1.00 28.19 194 HIS A N 1
ATOM 1568 C CA . HIS A 1 194 ? -20.018 3.508 -27.687 1.00 28.19 194 HIS A CA 1
ATOM 1569 C C . HIS A 1 194 ? -19.775 4.530 -28.799 1.00 28.19 194 HIS A C 1
ATOM 1571 O O . HIS A 1 194 ? -19.623 5.725 -28.557 1.00 28.19 194 HIS A O 1
ATOM 1577 N N . THR A 1 195 ? -19.721 4.048 -30.038 1.00 29.41 195 THR A N 1
ATOM 1578 C CA . THR A 1 195 ? -19.915 4.895 -31.214 1.00 29.41 195 THR A CA 1
ATOM 1579 C C . THR A 1 195 ? -21.367 5.389 -31.211 1.00 29.41 195 THR A C 1
ATOM 1581 O O . THR A 1 195 ? -22.280 4.572 -31.061 1.00 29.41 195 THR A O 1
ATOM 1584 N N . PRO A 1 196 ? -21.632 6.699 -31.348 1.00 31.05 196 PRO A N 1
ATOM 1585 C CA . PRO A 1 196 ? -22.995 7.188 -31.436 1.00 31.05 196 PRO A CA 1
ATOM 1586 C C . PRO A 1 196 ? -23.454 7.169 -32.897 1.00 31.05 196 PRO A C 1
ATOM 1588 O O . PRO A 1 196 ? -23.004 7.964 -33.719 1.00 31.05 196 PRO A O 1
ATOM 1591 N N . THR A 1 197 ? -24.396 6.288 -33.220 1.00 27.58 197 THR A N 1
ATOM 1592 C CA . THR A 1 197 ? -25.364 6.559 -34.288 1.00 27.58 197 THR A CA 1
ATOM 1593 C C . THR A 1 197 ? -26.321 7.646 -33.797 1.00 27.58 197 THR A C 1
ATOM 1595 O O . THR A 1 197 ? -26.991 7.469 -32.779 1.00 27.58 197 THR A O 1
ATOM 1598 N N . GLN A 1 198 ? -26.360 8.780 -34.503 1.00 27.81 198 GLN A N 1
ATOM 1599 C CA . GLN A 1 198 ? -27.415 9.791 -34.380 1.00 27.81 198 GLN A CA 1
ATOM 1600 C C . GLN A 1 198 ? -28.788 9.132 -34.611 1.00 27.81 198 GLN A C 1
ATOM 1602 O O . GLN A 1 198 ? -28.938 8.397 -35.581 1.00 27.81 198 GLN A O 1
ATOM 1607 N N . ASP A 1 199 ? -29.793 9.385 -33.768 1.00 25.36 199 ASP A N 1
ATOM 1608 C CA . ASP A 1 199 ? -30.695 10.525 -33.977 1.00 25.36 199 ASP A CA 1
ATOM 1609 C C . ASP A 1 199 ? -31.711 10.728 -32.825 1.00 25.36 199 ASP A C 1
ATOM 1611 O O . ASP A 1 199 ? -31.893 9.891 -31.943 1.00 25.36 199 ASP A O 1
ATOM 1615 N N . GLN A 1 200 ? -32.308 11.916 -32.832 1.00 29.66 200 GLN A N 1
ATOM 1616 C CA . GLN A 1 200 ? -32.983 12.677 -31.772 1.00 29.66 200 GLN A CA 1
ATOM 1617 C C . GLN A 1 200 ? -34.265 12.081 -31.141 1.00 29.66 200 GLN A C 1
ATOM 1619 O O . GLN A 1 200 ? -35.149 11.596 -31.838 1.00 29.66 200 GLN A O 1
ATOM 1624 N N . SER A 1 201 ? -34.481 12.319 -29.832 1.00 24.81 201 SER A N 1
ATOM 1625 C CA . SER A 1 201 ? -35.586 13.179 -29.329 1.00 24.81 201 SER A CA 1
ATOM 1626 C C . SER A 1 201 ? -35.746 13.202 -27.787 1.00 24.81 201 SER A C 1
ATOM 1628 O O . SER A 1 201 ? -35.843 12.177 -27.130 1.00 24.81 201 SER A O 1
ATOM 1630 N N . LYS A 1 202 ? -35.840 14.432 -27.247 1.00 27.92 202 LYS A N 1
ATOM 1631 C CA . LYS A 1 202 ? -36.579 14.893 -26.042 1.00 27.92 202 LYS A CA 1
ATOM 1632 C C . LYS A 1 202 ? -36.404 14.162 -24.689 1.00 27.92 202 LYS A C 1
ATOM 1634 O O . LYS A 1 202 ? -37.049 13.158 -24.426 1.00 27.92 202 LYS A O 1
ATOM 1639 N N . SER A 1 203 ? -35.806 14.852 -23.710 1.00 25.14 203 SER A N 1
ATOM 1640 C CA . SER A 1 203 ? -36.514 15.571 -22.617 1.00 25.14 203 SER A CA 1
ATOM 1641 C C . SER A 1 203 ? -35.678 15.705 -21.328 1.00 25.14 203 SER A C 1
ATOM 1643 O O . SER A 1 203 ? -34.764 14.935 -21.066 1.00 25.14 203 SER A O 1
ATOM 1645 N N . ASN A 1 204 ? -35.988 16.767 -20.580 1.00 29.95 204 ASN A N 1
ATOM 1646 C CA . ASN A 1 204 ? -35.325 17.324 -19.397 1.00 29.95 204 ASN A CA 1
ATOM 1647 C C . ASN A 1 204 ? -34.951 16.345 -18.268 1.00 29.95 204 ASN A C 1
ATOM 1649 O O . ASN A 1 204 ? -35.757 15.514 -17.863 1.00 29.95 204 ASN A O 1
ATOM 1653 N N . GLY A 1 205 ? -33.808 16.607 -17.625 1.00 23.53 205 GLY A N 1
ATOM 1654 C CA . GLY A 1 205 ? -33.483 16.104 -16.287 1.00 23.53 205 GLY A CA 1
ATOM 1655 C C . GLY A 1 205 ? -31.996 16.246 -15.972 1.00 23.53 205 GLY A C 1
ATOM 1656 O O . GLY A 1 205 ? -31.162 15.695 -16.683 1.00 23.53 205 GLY A O 1
ATOM 1657 N N . GLY A 1 206 ? -31.649 17.016 -14.937 1.00 36.19 206 GLY A N 1
ATOM 1658 C CA . GLY A 1 206 ? -30.265 17.199 -14.500 1.00 36.19 206 GLY A CA 1
ATOM 1659 C C . GLY A 1 206 ? -29.603 15.866 -14.148 1.00 36.19 206 GLY A C 1
ATOM 1660 O O . GLY A 1 206 ? -30.151 15.078 -13.384 1.00 36.19 206 GLY A O 1
ATOM 1661 N N . CYS A 1 207 ? -28.415 15.624 -14.699 1.00 28.19 207 CYS A N 1
ATOM 1662 C CA . CYS A 1 207 ? -27.592 14.477 -14.347 1.00 28.19 207 CYS A CA 1
ATOM 1663 C C . CYS A 1 207 ? -26.123 14.903 -14.359 1.00 28.19 207 CYS A C 1
ATOM 1665 O O . CYS A 1 207 ? -25.616 15.407 -15.364 1.00 28.19 207 CYS A O 1
ATOM 1667 N N . LEU A 1 208 ? -25.479 14.748 -13.200 1.00 28.75 208 LEU A N 1
ATOM 1668 C CA . LEU A 1 208 ? -24.040 14.871 -12.997 1.00 28.75 208 LEU A CA 1
ATOM 1669 C C . LEU A 1 208 ? -23.317 14.077 -14.086 1.00 28.75 208 LEU A C 1
ATOM 1671 O O . LEU A 1 208 ? -23.505 12.870 -14.227 1.00 28.75 208 LEU A O 1
ATOM 1675 N N . LYS A 1 209 ? -22.523 14.784 -14.888 1.00 27.28 209 LYS A N 1
ATOM 1676 C CA . LYS A 1 209 ? -21.759 14.195 -15.982 1.00 27.28 209 LYS A CA 1
ATOM 1677 C C . LYS A 1 209 ? -20.742 13.216 -15.398 1.00 27.28 209 LYS A C 1
ATOM 1679 O O . LYS A 1 209 ? -19.819 13.618 -14.700 1.00 27.28 209 LYS A O 1
ATOM 1684 N N . SER A 1 210 ? -20.953 11.934 -15.677 1.00 30.84 210 SER A N 1
ATOM 1685 C CA . SER A 1 210 ? -20.016 10.846 -15.400 1.00 30.84 210 SER A CA 1
ATOM 1686 C C . SER A 1 210 ? -18.646 11.132 -16.032 1.00 30.84 210 SER A C 1
ATOM 1688 O O . SER A 1 210 ? -18.575 11.631 -17.160 1.00 30.84 210 SER A O 1
ATOM 1690 N N . SER A 1 211 ? -17.572 10.768 -15.323 1.00 32.00 211 SER A N 1
ATOM 1691 C CA . SER A 1 211 ? -16.152 10.885 -15.705 1.00 32.00 211 SER A CA 1
ATOM 1692 C C . SER A 1 211 ? -15.823 10.366 -17.115 1.00 32.00 211 SER A C 1
ATOM 1694 O O . SER A 1 211 ? -14.823 10.769 -17.707 1.00 32.00 211 SER A O 1
ATOM 1696 N N . SER A 1 212 ? -16.699 9.548 -17.707 1.00 28.22 212 SER A N 1
ATOM 1697 C CA . SER A 1 212 ? -16.637 9.105 -19.103 1.00 28.22 212 SER A CA 1
ATOM 1698 C C . SER A 1 212 ? -16.699 10.247 -20.132 1.00 28.22 212 SER A C 1
ATOM 1700 O O . SER A 1 212 ? -16.171 10.095 -21.229 1.00 28.22 212 SER A O 1
ATOM 1702 N N . GLN A 1 213 ? -17.305 11.400 -19.816 1.00 28.39 213 GLN A N 1
ATOM 1703 C CA . GLN A 1 213 ? -17.374 12.529 -20.761 1.00 28.39 213 GLN A CA 1
ATOM 1704 C C . GLN A 1 213 ? -16.086 13.356 -20.819 1.00 28.39 213 GLN A C 1
ATOM 1706 O O . GLN A 1 213 ? -15.817 13.975 -21.844 1.00 28.39 213 GLN A O 1
ATOM 1711 N N . ILE A 1 214 ? -15.266 13.346 -19.765 1.00 33.56 214 ILE A N 1
ATOM 1712 C CA . ILE A 1 214 ? -14.109 14.246 -19.665 1.00 33.56 214 ILE A CA 1
ATOM 1713 C C . ILE A 1 214 ? -12.999 13.834 -20.650 1.00 33.56 214 ILE A C 1
ATOM 1715 O O . ILE A 1 214 ? -12.380 14.699 -21.270 1.00 33.56 214 ILE A O 1
ATOM 1719 N N . PHE A 1 215 ? -12.826 12.530 -20.894 1.00 30.16 215 PHE A N 1
ATOM 1720 C CA . PHE A 1 215 ? -11.847 12.009 -21.857 1.00 30.16 215 PHE A CA 1
ATOM 1721 C C . PHE A 1 215 ? -12.260 12.183 -23.327 1.00 30.16 215 PHE A C 1
ATOM 1723 O O . PHE A 1 215 ? -11.392 12.341 -24.180 1.00 30.16 215 PHE A O 1
ATOM 1730 N N . ALA A 1 216 ? -13.561 12.234 -23.636 1.00 26.05 216 ALA A N 1
ATOM 1731 C CA . ALA A 1 216 ? -14.030 12.460 -25.006 1.00 26.05 216 ALA A CA 1
ATOM 1732 C C . ALA A 1 216 ? -13.831 13.918 -25.468 1.00 26.05 216 ALA A C 1
ATOM 1734 O O . ALA A 1 216 ? -13.588 14.171 -26.645 1.00 26.05 216 ALA A O 1
ATOM 1735 N N . THR A 1 217 ? -13.884 14.888 -24.549 1.00 26.62 217 THR A N 1
ATOM 1736 C CA . THR A 1 217 ? -13.695 16.314 -24.876 1.00 26.62 217 THR A CA 1
ATOM 1737 C C . THR A 1 217 ? -12.240 16.737 -25.062 1.00 26.62 217 THR A C 1
ATOM 1739 O O . THR A 1 217 ? -11.994 17.723 -25.747 1.00 26.62 217 THR A O 1
ATOM 1742 N N . ALA A 1 218 ? -11.273 16.004 -24.505 1.00 26.75 218 ALA A N 1
ATOM 1743 C CA . ALA A 1 218 ? -9.851 16.324 -24.665 1.00 26.75 218 ALA A CA 1
ATOM 1744 C C . ALA A 1 218 ? -9.260 15.856 -26.011 1.00 26.75 218 ALA A C 1
ATOM 1746 O O . ALA A 1 218 ? -8.110 16.162 -26.301 1.00 26.75 218 ALA A O 1
ATOM 1747 N N . LEU A 1 219 ? -10.035 15.131 -26.829 1.00 29.23 219 LEU A N 1
ATOM 1748 C CA . LEU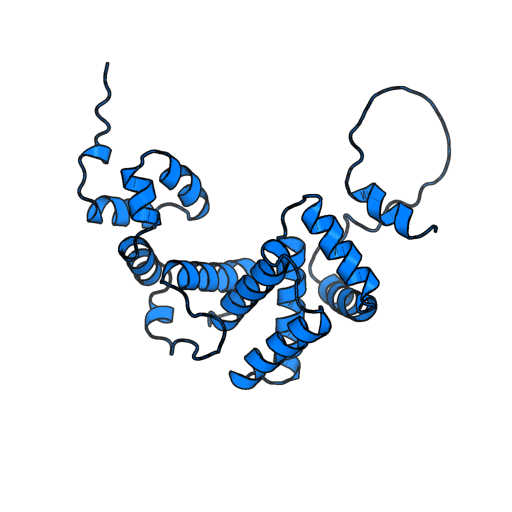 A 1 219 ? -9.610 14.633 -28.142 1.00 29.23 219 LEU A CA 1
ATOM 1749 C C . LEU A 1 219 ? -10.173 15.439 -29.332 1.00 29.23 219 LEU A C 1
ATOM 1751 O O . LEU A 1 219 ? -9.954 15.053 -30.476 1.00 29.23 219 LEU A O 1
ATOM 1755 N N . ILE A 1 220 ? -10.904 16.536 -29.083 1.00 26.75 220 ILE A N 1
ATOM 1756 C CA . ILE A 1 220 ? -11.486 17.407 -30.131 1.00 26.75 220 ILE A CA 1
ATOM 1757 C C . ILE A 1 220 ? -11.072 18.888 -29.941 1.00 26.75 220 ILE A C 1
ATOM 1759 O O . ILE A 1 220 ? -11.738 19.794 -30.431 1.00 26.75 220 ILE A O 1
ATOM 1763 N N . MET A 1 221 ? -9.957 19.176 -29.258 1.00 26.19 221 MET A N 1
ATOM 1764 C CA . MET A 1 221 ? -9.341 20.517 -29.270 1.00 26.19 221 MET A CA 1
ATOM 1765 C C . MET A 1 221 ? -7.851 20.450 -29.562 1.00 26.19 221 MET A C 1
ATOM 1767 O O . MET A 1 221 ? -7.179 19.597 -28.946 1.00 26.19 221 MET A O 1
#

Sequence (221 aa):
MSVDSSFGKLPDHLLIEIFIRVPVSEWAQISCVKKQWANLFRGECLWQAALATTYPLANQAKRWPGPIPRGLSKRRFAALYVSKHIFSLDGEIDEIVGHTYLFLKEQLELSTMPPSSSILHGTIIDQFIACGKSRDMAHDLASQIWLAVLDNLEENEHTFQILKRLAQEGDWWRIWMILSSAANSFTFSRFFFHTPTQDQSKSNGGCLKSSSQIFATALIM

Radius of gyration: 22.0 Å; chains: 1; bounding box: 56×39×64 Å

Secondary structure (DSSP, 8-state):
-----GGGGS-HHHHHHHHTTS-HHHHHHHHHH-HHHHHHHHSHHHHHHHHHHH-TTTTTS----SSS----HHHHHHHHHHHHHTS--SS---HHHHHHHHHHHHHHHT-SSPPPHHHHHHHHHHHHHHTT--HHHHHHHHHHHHHHHHHTS-SSHHHHHHHHHHHHTTTHHHHHHHHHHHTTTS--TTTS------------------THHHHHHTT--

Organism: Prunus armeniaca (NCBI:txid36596)

pLDDT: mean 70.16, std 22.45, range [23.53, 93.94]

InterPro domains:
  IPR001810 F-box domain [PF12937] (8-48)
  IPR001810 F-box domain [PS50181] (4-50)
  IPR036047 F-box-like domain superfamily [SSF81383] (7-61)